Protein AF-A0A6B2FY46-F1 (afdb_monomer_lite)

InterPro domains:
  IPR006876 LMBR1-like membrane protein [PF04791] (37-231)
  IPR051584 GPCR-associated LMBR1 domain-containing protein [PTHR21355] (36-231)

Structure (mmCIF, N/CA/C/O backbone):
data_AF-A0A6B2FY46-F1
#
_entry.id   AF-A0A6B2FY46-F1
#
loop_
_atom_site.group_PDB
_atom_site.id
_atom_site.type_symbol
_atom_site.label_atom_id
_atom_site.label_alt_id
_atom_site.label_comp_id
_atom_site.label_asym_id
_atom_site.label_entity_id
_atom_site.label_seq_id
_atom_site.pdbx_PDB_ins_code
_atom_site.Cartn_x
_atom_site.Cartn_y
_atom_site.Cartn_z
_atom_site.occupancy
_atom_site.B_iso_or_equiv
_atom_site.auth_seq_id
_atom_site.auth_comp_id
_atom_site.auth_asym_id
_atom_site.auth_atom_id
_atom_site.pdbx_PDB_model_num
ATOM 1 N N . MET A 1 1 ? 7.750 32.870 -31.058 1.00 32.84 1 MET A N 1
ATOM 2 C CA . MET A 1 1 ? 6.883 32.932 -29.871 1.00 32.84 1 MET A CA 1
ATOM 3 C C . MET A 1 1 ? 6.342 31.531 -29.627 1.00 32.84 1 MET A C 1
ATOM 5 O O . MET A 1 1 ? 5.479 31.118 -30.381 1.00 32.84 1 MET A O 1
ATOM 9 N N . ASP A 1 2 ? 6.815 30.668 -28.739 1.00 30.41 2 ASP A N 1
ATOM 10 C CA . ASP A 1 2 ? 7.978 30.602 -27.856 1.00 30.41 2 ASP A CA 1
ATOM 11 C C . ASP A 1 2 ? 8.229 29.098 -27.656 1.00 30.41 2 ASP A C 1
ATOM 13 O O . ASP A 1 2 ? 7.394 28.410 -27.075 1.00 30.41 2 ASP A O 1
ATOM 17 N N . ASN A 1 3 ? 9.343 28.566 -28.168 1.00 29.22 3 ASN A N 1
ATOM 18 C CA . ASN A 1 3 ? 9.776 27.210 -27.829 1.00 29.22 3 ASN A CA 1
ATOM 19 C C . ASN A 1 3 ? 10.543 27.304 -26.513 1.00 29.22 3 ASN A C 1
ATOM 21 O O . ASN A 1 3 ? 11.725 27.647 -26.492 1.00 29.22 3 ASN A O 1
ATOM 25 N N . GLN A 1 4 ? 9.842 27.068 -25.405 1.00 33.91 4 GLN A N 1
ATOM 26 C CA . GLN A 1 4 ? 10.466 27.016 -24.094 1.00 33.91 4 GLN A CA 1
ATOM 27 C C . GLN A 1 4 ? 11.415 25.818 -24.002 1.00 33.91 4 GLN A C 1
ATOM 29 O O . GLN A 1 4 ? 11.030 24.660 -24.144 1.00 33.91 4 GLN A O 1
ATOM 34 N N . ASN A 1 5 ? 12.674 26.160 -23.748 1.00 33.53 5 ASN A N 1
ATOM 35 C CA . ASN A 1 5 ? 13.765 25.285 -23.363 1.00 33.53 5 ASN A CA 1
ATOM 36 C C . ASN A 1 5 ? 13.371 24.404 -22.170 1.00 33.53 5 ASN A C 1
ATOM 38 O O . ASN A 1 5 ? 13.321 24.879 -21.036 1.00 33.53 5 ASN A O 1
ATOM 42 N N . PHE A 1 6 ? 13.166 23.110 -22.408 1.00 32.81 6 PHE A N 1
ATOM 43 C CA . PHE A 1 6 ? 13.125 22.116 -21.342 1.00 32.81 6 PHE A CA 1
ATOM 44 C C . PHE A 1 6 ? 14.553 21.611 -21.104 1.00 32.81 6 PHE A C 1
ATOM 46 O O . PHE A 1 6 ? 15.020 20.672 -21.742 1.00 32.81 6 PHE A O 1
ATOM 53 N N . GLN A 1 7 ? 15.283 22.307 -20.233 1.00 33.75 7 GLN A N 1
ATOM 54 C CA . GLN A 1 7 ? 16.583 21.866 -19.727 1.00 33.75 7 GLN A CA 1
ATOM 55 C C . GLN A 1 7 ? 16.346 20.819 -18.626 1.00 33.75 7 GLN A C 1
ATOM 57 O O . GLN A 1 7 ? 15.743 21.165 -17.606 1.00 33.75 7 GLN A O 1
ATOM 62 N N . PRO A 1 8 ? 16.791 19.556 -18.763 1.00 35.34 8 PRO A N 1
ATOM 63 C CA . PRO A 1 8 ? 16.783 18.635 -17.638 1.00 35.34 8 PRO A CA 1
ATOM 64 C C . PRO A 1 8 ? 17.884 19.033 -16.645 1.00 35.34 8 PRO A C 1
ATOM 66 O O . PRO A 1 8 ? 19.080 18.866 -16.882 1.00 35.34 8 PRO A O 1
ATOM 69 N N . ILE A 1 9 ? 17.440 19.571 -15.512 1.00 40.34 9 ILE A N 1
ATOM 70 C CA . ILE A 1 9 ? 18.229 19.936 -14.333 1.00 40.34 9 ILE A CA 1
ATOM 71 C C . ILE A 1 9 ? 18.721 18.652 -13.650 1.00 40.34 9 ILE A C 1
ATOM 73 O O . ILE A 1 9 ? 18.174 18.293 -12.626 1.00 40.34 9 ILE A O 1
ATOM 77 N N . TYR A 1 10 ? 19.710 17.946 -14.208 1.00 40.56 10 TYR A N 1
ATOM 78 C CA . TYR A 1 10 ? 20.527 16.939 -13.497 1.00 40.56 10 TYR A CA 1
ATOM 79 C C . TYR A 1 10 ? 21.890 16.763 -14.193 1.00 40.56 10 TYR A C 1
ATOM 81 O O . TYR A 1 10 ? 22.292 15.667 -14.573 1.00 40.56 10 TYR A O 1
ATOM 89 N N . THR A 1 11 ? 22.635 17.854 -14.378 1.00 40.72 11 THR A N 1
ATOM 90 C CA . THR A 1 11 ? 24.042 17.811 -14.813 1.00 40.72 11 THR A CA 1
ATOM 91 C C . THR A 1 11 ? 24.976 17.677 -13.610 1.00 40.72 11 THR A C 1
ATOM 93 O O . THR A 1 11 ? 25.840 18.517 -13.375 1.00 40.72 11 THR A O 1
ATOM 96 N N . THR A 1 12 ? 24.817 16.615 -12.828 1.00 43.50 12 THR A N 1
ATOM 97 C CA . THR A 1 12 ? 25.851 16.151 -11.896 1.00 43.50 12 THR A CA 1
ATOM 98 C C . THR A 1 12 ? 26.287 14.754 -12.325 1.00 43.50 12 THR A C 1
ATOM 100 O O . THR A 1 12 ? 25.815 13.734 -11.845 1.00 43.50 12 THR A O 1
ATOM 103 N N . SER A 1 13 ? 27.212 14.772 -13.291 1.00 50.28 13 SER A N 1
ATOM 104 C CA . SER A 1 13 ? 28.159 13.716 -13.664 1.00 50.28 13 SER A CA 1
ATOM 105 C C . SER A 1 13 ? 27.583 12.358 -14.103 1.00 50.28 13 SER A C 1
ATOM 107 O O . SER A 1 13 ? 27.752 11.328 -13.459 1.00 50.28 13 SER A O 1
ATOM 109 N N . LEU A 1 14 ? 27.043 12.329 -15.324 1.00 50.31 14 LEU A N 1
ATOM 110 C CA . LEU A 1 14 ? 26.863 11.110 -16.132 1.00 50.31 14 LEU A CA 1
ATOM 111 C C . LEU A 1 14 ? 28.209 10.383 -16.371 1.00 50.31 14 LEU A C 1
ATOM 113 O O . LEU A 1 14 ? 28.261 9.159 -16.475 1.00 50.31 14 LEU A O 1
ATOM 117 N N . LYS A 1 15 ? 29.316 11.141 -16.351 1.00 44.44 15 LYS A N 1
ATOM 118 C CA . LYS A 1 15 ? 30.695 10.662 -16.516 1.00 44.44 15 LYS A CA 1
ATOM 119 C C . LYS A 1 15 ? 31.116 9.659 -15.433 1.00 44.44 15 LYS A C 1
ATOM 121 O O . LYS A 1 15 ? 31.734 8.655 -15.766 1.00 44.44 15 LYS A O 1
ATOM 126 N N . SER A 1 16 ? 30.737 9.878 -14.171 1.00 47.78 16 SER A N 1
ATOM 127 C CA . SER A 1 16 ? 31.071 8.956 -13.070 1.00 47.78 16 SER A CA 1
ATOM 128 C C . SER A 1 16 ? 30.290 7.644 -13.147 1.00 47.78 16 SER A C 1
ATOM 130 O O . SER A 1 16 ? 30.851 6.587 -12.895 1.00 47.78 16 SER A O 1
ATOM 132 N N . TYR A 1 17 ? 29.027 7.687 -13.583 1.00 50.06 17 TYR A N 1
ATOM 133 C CA . TYR A 1 17 ? 28.214 6.476 -13.738 1.00 50.06 17 TYR A CA 1
ATOM 134 C C . TYR A 1 17 ? 28.703 5.595 -14.899 1.00 50.06 17 TYR A C 1
ATOM 136 O O . TYR A 1 17 ? 28.741 4.371 -14.797 1.00 50.06 17 TYR A O 1
ATOM 144 N N . PHE A 1 18 ? 29.129 6.222 -15.999 1.00 53.19 18 PHE A N 1
ATOM 145 C CA . PHE A 1 18 ? 29.677 5.520 -17.162 1.00 53.19 18 PHE A CA 1
ATOM 146 C C . PHE A 1 18 ? 31.047 4.881 -16.874 1.00 53.19 18 PHE A C 1
ATOM 148 O O . PHE A 1 18 ? 31.341 3.791 -17.366 1.00 53.19 18 PHE A O 1
ATOM 155 N N . GLN A 1 19 ? 31.866 5.546 -16.052 1.00 49.09 19 GLN A N 1
ATOM 156 C CA . GLN A 1 19 ? 33.196 5.084 -15.655 1.00 49.09 19 GLN A CA 1
ATOM 157 C C . GLN A 1 19 ? 33.130 3.866 -14.717 1.00 49.09 19 GLN A C 1
ATOM 159 O O . GLN A 1 19 ? 33.904 2.925 -14.894 1.00 49.09 19 GLN A O 1
ATOM 164 N N . ASP A 1 20 ? 32.159 3.840 -13.800 1.00 50.78 20 ASP A N 1
ATOM 165 C CA . ASP A 1 20 ? 31.922 2.698 -12.907 1.00 50.78 20 ASP A CA 1
ATOM 166 C C . ASP A 1 20 ? 31.312 1.489 -13.637 1.00 50.78 20 ASP A C 1
ATOM 168 O O . ASP A 1 20 ? 31.615 0.346 -13.299 1.00 50.78 20 ASP A O 1
ATOM 172 N N . PHE A 1 21 ? 30.476 1.714 -14.658 1.00 49.53 21 PHE A N 1
ATOM 173 C CA . PHE A 1 21 ? 29.781 0.630 -15.361 1.00 49.53 21 PHE A CA 1
ATOM 174 C C . PHE A 1 21 ? 30.654 -0.094 -16.400 1.00 49.53 21 PHE A C 1
ATOM 176 O O . PHE A 1 21 ? 30.544 -1.310 -16.548 1.00 49.53 21 PHE A O 1
ATOM 183 N N . PHE A 1 22 ? 31.531 0.624 -17.112 1.00 55.53 22 PHE A N 1
ATOM 184 C CA . PHE A 1 22 ? 32.406 0.020 -18.130 1.00 55.53 22 PHE A CA 1
ATOM 185 C C . PHE A 1 22 ? 33.843 -0.236 -17.658 1.00 55.53 22 PHE A C 1
ATOM 187 O O . PHE A 1 22 ? 34.598 -0.889 -18.375 1.00 55.53 22 PHE A O 1
ATOM 194 N N . GLY A 1 23 ? 34.249 0.253 -16.479 1.00 40.81 23 GLY A N 1
ATOM 195 C CA . GLY A 1 23 ? 35.579 -0.005 -15.906 1.00 40.81 23 GLY A CA 1
ATOM 196 C C . GLY A 1 23 ? 36.759 0.521 -16.738 1.00 40.81 23 GLY A C 1
ATOM 197 O O . GLY A 1 23 ? 37.913 0.201 -16.454 1.00 40.81 23 GLY A O 1
ATOM 198 N N . LEU A 1 24 ? 36.497 1.326 -17.769 1.00 41.69 24 LEU A N 1
ATOM 199 C CA . LEU A 1 24 ? 37.519 1.865 -18.656 1.00 41.69 24 LEU A CA 1
ATOM 200 C C . LEU A 1 24 ? 38.064 3.171 -18.072 1.00 41.69 24 LEU A C 1
ATOM 202 O O . LEU A 1 24 ? 37.373 4.190 -18.016 1.00 41.69 24 LEU A O 1
ATOM 206 N N . LYS A 1 25 ? 39.336 3.154 -17.654 1.00 44.28 25 LYS A N 1
ATOM 207 C CA . LYS A 1 25 ? 40.098 4.378 -17.377 1.00 44.28 25 LYS A CA 1
ATOM 208 C C . LYS A 1 25 ? 40.295 5.131 -18.693 1.00 44.28 25 LYS A C 1
ATOM 210 O O . LYS A 1 25 ? 41.192 4.824 -19.471 1.00 44.28 25 LYS A O 1
ATOM 215 N N . VAL A 1 26 ? 39.451 6.131 -18.934 1.00 48.41 26 VAL A N 1
ATOM 216 C CA . VAL A 1 26 ? 39.609 7.108 -20.021 1.00 48.41 26 VAL A CA 1
ATOM 217 C C . VAL A 1 26 ? 40.751 8.064 -19.655 1.00 48.41 26 VAL A C 1
ATOM 219 O O . VAL A 1 26 ? 40.525 9.215 -19.293 1.00 48.41 26 VAL A O 1
ATOM 222 N N . SER A 1 27 ? 41.985 7.562 -19.654 1.00 44.25 27 SER A N 1
ATOM 223 C CA . SER A 1 27 ? 43.189 8.383 -19.473 1.00 44.25 27 SER A CA 1
ATOM 224 C C . SER A 1 27 ? 44.288 8.109 -20.501 1.00 44.25 27 SER A C 1
ATOM 226 O O . SER A 1 27 ? 45.339 8.719 -20.391 1.00 44.25 27 SER A O 1
ATOM 228 N N . GLU A 1 28 ? 44.072 7.243 -21.499 1.00 45.34 28 GLU A N 1
ATOM 229 C CA . GLU A 1 28 ? 45.159 6.819 -22.405 1.00 45.34 28 GLU A CA 1
ATOM 230 C C . GLU A 1 28 ? 44.775 6.648 -23.886 1.00 45.34 28 GLU A C 1
ATOM 232 O O . GLU A 1 28 ? 45.503 6.016 -24.643 1.00 45.34 28 GLU A O 1
ATOM 237 N N . ILE A 1 29 ? 43.667 7.235 -24.352 1.00 43.72 29 ILE A N 1
ATOM 238 C CA . ILE A 1 29 ? 43.334 7.221 -25.790 1.00 43.72 29 ILE A CA 1
ATOM 239 C C . ILE A 1 29 ? 43.414 8.645 -26.345 1.00 43.72 29 ILE A C 1
ATOM 241 O O . ILE A 1 29 ? 42.414 9.269 -26.687 1.00 43.72 29 ILE A O 1
ATOM 245 N N . GLU A 1 30 ? 44.645 9.156 -26.430 1.00 45.69 30 GLU A N 1
ATOM 246 C CA . GLU A 1 30 ? 45.022 10.205 -27.383 1.00 45.69 30 GLU A CA 1
ATOM 247 C C . GLU A 1 30 ? 45.084 9.583 -28.785 1.00 45.69 30 GLU A C 1
ATOM 249 O O . GLU A 1 30 ? 46.141 9.270 -29.322 1.00 45.69 30 GLU A O 1
ATOM 254 N N . THR A 1 31 ? 43.924 9.384 -29.402 1.00 43.75 31 THR A N 1
ATOM 255 C CA . THR A 1 31 ? 43.839 9.410 -30.864 1.00 43.75 31 THR A CA 1
ATOM 256 C C . THR A 1 31 ? 42.669 10.297 -31.239 1.00 43.75 31 THR A C 1
ATOM 258 O O . THR A 1 31 ? 41.675 10.357 -30.524 1.00 43.75 31 THR A O 1
ATOM 261 N N . ASN A 1 32 ? 42.861 11.044 -32.321 1.00 45.19 32 ASN A N 1
ATOM 262 C CA . ASN A 1 32 ? 42.034 12.119 -32.862 1.00 45.19 32 ASN A CA 1
ATOM 263 C C . ASN A 1 32 ? 40.657 11.599 -33.330 1.00 45.19 32 ASN A C 1
ATOM 265 O O . ASN A 1 32 ? 40.332 11.601 -34.514 1.00 45.19 32 ASN A O 1
ATOM 269 N N . ILE A 1 33 ? 39.886 11.050 -32.397 1.00 55.31 33 ILE A N 1
ATOM 270 C CA . ILE A 1 33 ? 38.501 10.641 -32.557 1.00 55.31 33 ILE A CA 1
ATOM 271 C C . ILE A 1 33 ? 37.702 11.792 -31.969 1.00 55.31 33 ILE A C 1
ATOM 273 O O . ILE A 1 33 ? 37.837 12.107 -30.789 1.00 55.31 33 ILE A O 1
ATOM 277 N N . ASP A 1 34 ? 36.917 12.454 -32.810 1.00 55.72 34 ASP A N 1
ATOM 278 C CA . ASP A 1 34 ? 36.025 13.527 -32.400 1.00 55.72 34 ASP A CA 1
ATOM 279 C C . ASP A 1 34 ? 35.065 12.987 -31.324 1.00 55.72 34 ASP A C 1
ATOM 281 O O . ASP A 1 34 ? 34.116 12.250 -31.608 1.00 55.72 34 ASP A O 1
ATOM 285 N N . PHE A 1 35 ? 35.377 13.286 -30.058 1.00 63.53 35 PHE A N 1
ATOM 286 C CA . PHE A 1 35 ? 34.662 12.793 -28.879 1.00 63.53 35 PHE A CA 1
ATOM 287 C C . PHE A 1 35 ? 33.165 13.138 -28.938 1.00 63.53 35 PHE A C 1
ATOM 289 O O . PHE A 1 35 ? 32.344 12.409 -28.382 1.00 63.53 35 PHE A O 1
ATOM 296 N N . THR A 1 36 ? 32.791 14.171 -29.703 1.00 68.88 36 THR A N 1
ATOM 297 C CA . THR A 1 36 ? 31.391 14.542 -29.941 1.00 68.88 36 THR A CA 1
ATOM 298 C C . THR A 1 36 ? 30.599 13.431 -30.638 1.00 68.88 36 THR A C 1
ATOM 300 O O . THR A 1 36 ? 29.445 13.184 -30.284 1.00 68.88 36 THR A O 1
ATOM 303 N N . HIS A 1 37 ? 31.206 12.691 -31.572 1.00 72.19 37 HIS A N 1
ATOM 304 C CA . HIS A 1 37 ? 30.542 11.586 -32.265 1.00 72.19 37 HIS A CA 1
ATOM 305 C C . HIS A 1 37 ? 30.326 10.370 -31.354 1.00 72.19 37 HIS A C 1
ATOM 307 O O . HIS A 1 37 ? 29.299 9.695 -31.466 1.00 72.19 37 HIS A O 1
ATOM 313 N N . VAL A 1 38 ? 31.254 10.113 -30.427 1.00 79.81 38 VAL A N 1
ATOM 314 C CA . VAL A 1 38 ? 31.143 9.019 -29.447 1.00 79.81 38 VAL A CA 1
ATOM 315 C C . VAL A 1 38 ? 30.048 9.323 -28.423 1.00 79.81 38 VAL A C 1
ATOM 317 O O . VAL A 1 38 ? 29.215 8.458 -28.143 1.00 79.81 38 VAL A O 1
ATOM 320 N N . ASP A 1 39 ? 29.979 10.564 -27.939 1.00 79.75 39 ASP A N 1
ATOM 321 C CA . ASP A 1 39 ? 28.951 11.005 -26.992 1.00 79.75 39 ASP A CA 1
ATOM 322 C C . ASP A 1 39 ? 27.546 10.970 -27.615 1.00 79.75 39 ASP A C 1
ATOM 324 O O . ASP A 1 39 ? 26.588 10.505 -26.990 1.00 79.75 39 ASP A O 1
ATOM 328 N N . VAL A 1 40 ? 27.404 11.404 -28.874 1.00 83.44 40 VAL A N 1
ATOM 329 C CA . VAL A 1 40 ? 26.127 11.327 -29.607 1.00 83.44 40 VAL A CA 1
ATOM 330 C C . VAL A 1 40 ? 25.680 9.876 -29.784 1.00 83.44 40 VAL A C 1
ATOM 332 O O . VAL A 1 40 ? 24.503 9.574 -29.571 1.00 83.44 40 VAL A O 1
ATOM 335 N N . LEU A 1 41 ? 26.597 8.963 -30.116 1.00 85.62 41 LEU A N 1
ATOM 336 C CA . LEU A 1 41 ? 26.274 7.543 -30.259 1.00 85.62 41 LEU A CA 1
ATOM 337 C C . LEU A 1 41 ? 25.872 6.910 -28.919 1.00 85.62 41 LEU A C 1
ATOM 339 O O . LEU A 1 41 ? 24.891 6.164 -28.868 1.00 85.62 41 LEU A O 1
ATOM 343 N N . ALA A 1 42 ? 26.571 7.240 -27.829 1.00 85.69 42 ALA A N 1
ATOM 344 C CA . ALA A 1 42 ? 26.233 6.775 -26.484 1.00 85.69 42 ALA A CA 1
ATOM 345 C C . ALA A 1 42 ? 24.851 7.283 -26.030 1.00 85.69 42 ALA A C 1
ATOM 347 O O . ALA A 1 42 ? 24.043 6.512 -25.495 1.00 85.69 42 ALA A O 1
ATOM 348 N N . ASN A 1 43 ? 24.537 8.551 -26.306 1.00 81.06 43 ASN A N 1
ATOM 349 C CA . ASN A 1 43 ? 23.229 9.142 -26.019 1.00 81.06 43 ASN A CA 1
ATOM 350 C C . ASN A 1 43 ? 22.116 8.512 -26.862 1.00 81.06 43 ASN A C 1
ATOM 352 O O . ASN A 1 43 ? 21.037 8.217 -26.337 1.00 81.06 43 ASN A O 1
ATOM 356 N N . LEU A 1 44 ? 22.373 8.253 -28.148 1.00 87.56 44 LEU A N 1
ATOM 357 C CA . LEU A 1 44 ? 21.418 7.585 -29.029 1.00 87.56 44 LEU A CA 1
ATOM 358 C C . LEU A 1 44 ? 21.144 6.157 -28.552 1.00 87.56 44 LEU A C 1
ATOM 360 O O . LEU A 1 44 ? 19.986 5.777 -28.410 1.00 87.56 44 LEU A O 1
ATOM 364 N N . HIS A 1 45 ? 22.189 5.389 -28.242 1.00 83.06 45 HIS A N 1
ATOM 365 C CA . HIS A 1 45 ? 22.060 4.025 -27.732 1.00 83.06 45 HIS A CA 1
ATOM 366 C C . HIS A 1 45 ? 21.258 3.980 -26.423 1.00 83.06 45 HIS A C 1
ATOM 368 O O . HIS A 1 45 ? 20.321 3.191 -26.292 1.00 83.06 45 HIS A O 1
ATOM 374 N N . THR A 1 46 ? 21.554 4.886 -25.487 1.00 79.44 46 THR A N 1
ATOM 375 C CA . THR A 1 46 ? 20.812 5.011 -24.221 1.00 79.44 46 THR A CA 1
ATOM 376 C C . THR A 1 46 ? 19.345 5.372 -24.464 1.00 79.44 46 THR A C 1
ATOM 378 O O . THR A 1 46 ? 18.450 4.776 -23.865 1.00 79.44 46 THR A O 1
ATOM 381 N N . SER A 1 47 ? 19.083 6.292 -25.395 1.00 79.69 47 SER A N 1
ATOM 382 C CA . SER A 1 47 ? 17.722 6.691 -25.776 1.00 79.69 47 SER A CA 1
ATOM 383 C C . SER A 1 47 ? 16.951 5.540 -26.423 1.00 79.69 47 SER A C 1
ATOM 385 O O . SER A 1 47 ? 15.781 5.331 -26.112 1.00 79.69 47 SER A O 1
ATOM 387 N N . VAL A 1 48 ? 17.595 4.755 -27.291 1.00 86.88 48 VAL A N 1
ATOM 388 C CA . VAL A 1 48 ? 16.990 3.570 -27.916 1.00 86.88 48 VAL A CA 1
ATOM 389 C C . VAL A 1 48 ? 16.648 2.520 -26.860 1.00 86.88 48 VAL A C 1
ATOM 391 O O . VAL A 1 48 ? 15.517 2.037 -26.852 1.00 86.88 48 VAL A O 1
ATOM 394 N N . ILE A 1 49 ? 17.564 2.215 -25.934 1.00 79.62 49 ILE A N 1
ATOM 395 C CA . ILE A 1 49 ? 17.297 1.288 -24.821 1.00 79.62 49 ILE A CA 1
ATOM 396 C C . ILE A 1 49 ? 16.099 1.769 -24.000 1.00 79.62 49 ILE A C 1
ATOM 398 O O . ILE A 1 49 ? 15.165 1.002 -23.757 1.00 79.62 49 ILE A O 1
ATOM 402 N N . TYR A 1 50 ? 16.095 3.043 -23.607 1.00 76.00 50 TYR A N 1
ATOM 403 C CA . TYR A 1 50 ? 15.008 3.630 -22.830 1.00 76.00 50 TYR A CA 1
ATOM 404 C C . TYR A 1 50 ? 13.659 3.543 -23.562 1.00 76.00 50 TYR A C 1
ATOM 406 O O . TYR A 1 50 ? 12.649 3.138 -22.977 1.00 76.00 50 TYR A O 1
ATOM 414 N N . ASN A 1 51 ? 13.643 3.855 -24.859 1.00 73.69 51 ASN A N 1
ATOM 415 C CA . ASN A 1 51 ? 12.439 3.789 -25.683 1.00 73.69 51 ASN A CA 1
ATOM 416 C C . ASN A 1 51 ? 11.918 2.353 -25.816 1.00 73.69 51 ASN A C 1
ATOM 418 O O . ASN A 1 51 ? 10.720 2.123 -25.649 1.00 73.69 51 ASN A O 1
ATOM 422 N N . VAL A 1 52 ? 12.798 1.375 -26.046 1.00 80.69 52 VAL A N 1
ATOM 423 C CA . VAL A 1 52 ? 12.420 -0.046 -26.132 1.00 80.69 52 VAL A CA 1
ATOM 424 C C . VAL A 1 52 ? 11.820 -0.540 -24.811 1.00 80.69 52 VAL A C 1
ATOM 426 O O . VAL A 1 52 ? 10.766 -1.182 -24.814 1.00 80.69 52 VAL A O 1
ATOM 429 N N . LEU A 1 53 ? 12.434 -0.198 -23.673 1.00 73.25 53 LEU A N 1
ATOM 430 C CA . LEU A 1 53 ? 11.920 -0.556 -22.345 1.00 73.25 53 LEU A CA 1
ATOM 431 C C . LEU A 1 53 ? 10.544 0.066 -22.073 1.00 73.25 53 LEU A C 1
ATOM 433 O O . LEU A 1 53 ? 9.646 -0.603 -21.548 1.00 73.25 53 LEU A O 1
ATOM 437 N N . THR A 1 54 ? 10.363 1.328 -22.462 1.00 73.25 54 THR A N 1
ATOM 438 C CA . THR A 1 54 ? 9.100 2.062 -22.301 1.00 73.25 54 THR A CA 1
ATOM 439 C C . THR A 1 54 ? 7.990 1.462 -23.165 1.00 73.25 54 THR A C 1
ATOM 441 O O . THR A 1 54 ? 6.864 1.279 -22.691 1.00 73.25 54 THR A O 1
ATOM 444 N N . LEU A 1 55 ? 8.304 1.088 -24.409 1.00 81.62 55 LEU A N 1
ATOM 445 C CA . LEU A 1 55 ? 7.360 0.434 -25.316 1.00 81.62 55 LEU A CA 1
ATOM 446 C C . LEU A 1 55 ? 6.906 -0.923 -24.776 1.00 81.62 55 LEU A C 1
ATOM 448 O O . LEU A 1 55 ? 5.703 -1.164 -24.678 1.00 81.62 55 LEU A O 1
ATOM 452 N N . ASN A 1 56 ? 7.845 -1.777 -24.362 1.00 78.00 56 ASN A N 1
ATOM 453 C CA . ASN A 1 56 ? 7.512 -3.089 -23.807 1.00 78.00 56 ASN A CA 1
ATOM 454 C C . ASN A 1 56 ? 6.651 -2.961 -22.535 1.00 78.00 56 ASN A C 1
ATOM 456 O O . ASN A 1 56 ? 5.623 -3.623 -22.390 1.00 78.00 56 ASN A O 1
ATOM 460 N N . SER A 1 57 ? 7.006 -2.029 -21.646 1.00 75.50 57 SER A N 1
ATOM 461 C CA . SER A 1 57 ? 6.238 -1.764 -20.421 1.00 75.50 57 SER A CA 1
ATOM 462 C C . SER A 1 57 ? 4.813 -1.287 -20.721 1.00 75.50 57 SER A C 1
ATOM 464 O O . SER A 1 57 ? 3.862 -1.705 -20.054 1.00 75.50 57 SER A O 1
ATOM 466 N N . SER A 1 58 ? 4.650 -0.448 -21.747 1.00 80.25 58 SER A N 1
ATOM 467 C CA . SER A 1 58 ? 3.345 0.050 -22.193 1.00 80.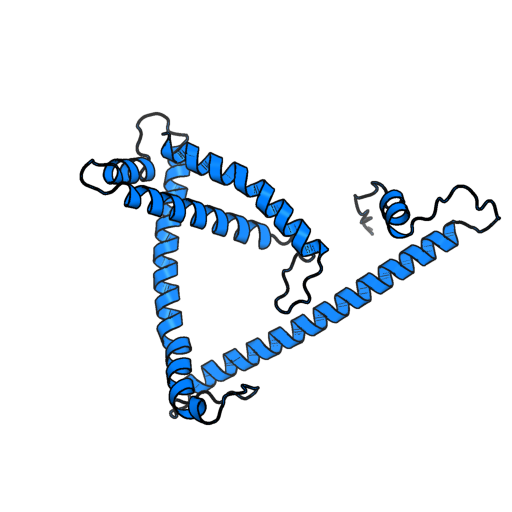25 58 SER A CA 1
ATOM 468 C C . SER A 1 58 ? 2.483 -1.063 -22.790 1.00 80.25 58 SER A C 1
ATOM 470 O O . SER A 1 58 ? 1.292 -1.138 -22.490 1.00 80.25 58 SER A O 1
ATOM 472 N N . GLN A 1 59 ? 3.080 -1.969 -23.570 1.00 85.19 59 GLN A N 1
ATOM 473 C CA . GLN A 1 59 ? 2.386 -3.142 -24.109 1.00 85.19 59 GLN A CA 1
ATOM 474 C C . GLN A 1 59 ? 1.893 -4.066 -22.991 1.00 85.19 59 GLN A C 1
ATOM 476 O O . GLN A 1 59 ? 0.717 -4.421 -22.958 1.00 85.19 59 GLN A O 1
ATOM 481 N N . VAL A 1 60 ? 2.751 -4.404 -22.025 1.00 80.81 60 VAL A N 1
ATOM 482 C CA . VAL A 1 60 ? 2.362 -5.232 -20.869 1.00 80.81 60 VAL A CA 1
ATOM 483 C C . VAL A 1 60 ? 1.255 -4.562 -20.050 1.00 80.81 60 VAL A C 1
ATOM 485 O O . VAL A 1 60 ? 0.328 -5.231 -19.587 1.00 80.81 60 VAL A O 1
ATOM 488 N N . PHE A 1 61 ? 1.329 -3.242 -19.867 1.00 81.44 61 PHE A N 1
ATOM 489 C CA . PHE A 1 61 ? 0.287 -2.493 -19.171 1.00 81.44 61 PHE A CA 1
ATOM 490 C C . PHE A 1 61 ? -1.054 -2.554 -19.914 1.00 81.44 61 PHE A C 1
ATOM 492 O O . PHE A 1 61 ? -2.084 -2.787 -19.284 1.00 81.44 61 PHE A O 1
ATOM 499 N N . PHE A 1 62 ? -1.034 -2.410 -21.239 1.00 88.06 62 PHE A N 1
ATOM 500 C CA . PHE A 1 62 ? -2.220 -2.515 -22.082 1.00 88.06 62 PHE A CA 1
ATOM 501 C C . PHE A 1 62 ? -2.887 -3.892 -21.976 1.00 88.06 62 PHE A C 1
ATOM 503 O O . PHE A 1 62 ? -4.083 -3.961 -21.697 1.00 88.06 62 PHE A O 1
ATOM 510 N N . TYR A 1 63 ? -2.120 -4.981 -22.095 1.00 86.19 63 TYR A N 1
ATOM 511 C CA . TYR A 1 63 ? -2.669 -6.335 -21.949 1.00 86.19 63 TYR A CA 1
ATOM 512 C C . TYR A 1 63 ? -3.288 -6.563 -20.569 1.00 86.19 63 TYR A C 1
ATOM 514 O O . TYR A 1 63 ? -4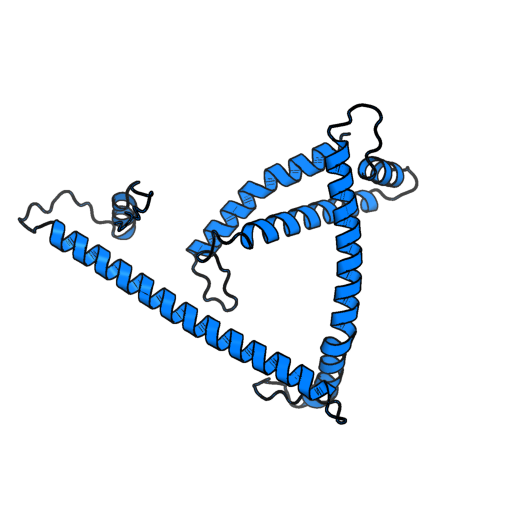.391 -7.090 -20.472 1.00 86.19 63 TYR A O 1
ATOM 522 N N . ARG A 1 64 ? -2.652 -6.071 -19.498 1.00 83.19 64 ARG A N 1
ATOM 523 C CA . ARG A 1 64 ? -3.232 -6.169 -18.151 1.00 83.19 64 ARG A CA 1
ATOM 524 C C . ARG A 1 64 ? -4.551 -5.411 -18.023 1.00 83.19 64 ARG A C 1
ATOM 526 O O . ARG A 1 64 ? -5.451 -5.882 -17.335 1.00 83.19 64 ARG A O 1
ATOM 533 N N . LEU A 1 65 ? -4.655 -4.225 -18.624 1.00 87.81 65 LEU A N 1
ATOM 534 C CA . LEU A 1 65 ? -5.903 -3.463 -18.609 1.00 87.81 65 LEU A CA 1
ATOM 535 C C . LEU A 1 65 ? -7.016 -4.204 -19.352 1.00 87.81 65 LEU A C 1
ATOM 537 O O . LEU A 1 65 ? -8.147 -4.211 -18.871 1.00 87.81 65 LEU A O 1
ATOM 541 N N . ILE A 1 66 ? -6.691 -4.850 -20.474 1.00 91.44 66 ILE A N 1
ATOM 542 C CA . ILE A 1 66 ? -7.633 -5.704 -21.205 1.00 91.44 66 ILE A CA 1
ATOM 543 C C . ILE A 1 66 ? -8.085 -6.874 -20.330 1.00 91.44 66 ILE A C 1
ATOM 545 O O . ILE A 1 66 ? -9.287 -7.062 -20.165 1.00 91.44 66 ILE A O 1
ATOM 549 N N . ASP A 1 67 ? -7.156 -7.605 -19.710 1.00 87.69 67 ASP A N 1
ATOM 550 C CA . ASP A 1 67 ? -7.494 -8.738 -18.838 1.00 87.69 67 ASP A CA 1
ATOM 551 C C . ASP A 1 67 ? -8.396 -8.308 -17.675 1.00 87.69 67 ASP A C 1
ATOM 553 O O . ASP A 1 67 ? -9.366 -8.985 -17.334 1.00 87.69 67 ASP A O 1
ATOM 557 N N . GLN A 1 68 ? -8.112 -7.148 -17.076 1.00 88.69 68 GLN A N 1
ATOM 558 C CA . GLN A 1 68 ? -8.950 -6.578 -16.023 1.00 88.69 68 GLN A CA 1
ATOM 559 C C . GLN A 1 68 ? -10.340 -6.194 -16.535 1.00 88.69 68 GLN A C 1
ATOM 561 O O . GLN A 1 68 ? -11.323 -6.435 -15.836 1.00 88.69 68 GLN A O 1
ATOM 566 N N . ALA A 1 69 ? -10.434 -5.603 -17.727 1.00 91.56 69 ALA A N 1
ATOM 567 C CA . ALA A 1 69 ? -11.710 -5.237 -18.331 1.00 91.56 69 ALA A CA 1
ATOM 568 C C . ALA A 1 69 ? -12.574 -6.478 -18.596 1.00 91.56 69 ALA A C 1
ATOM 570 O O . ALA A 1 69 ? -13.724 -6.505 -18.161 1.00 91.56 69 ALA A O 1
ATOM 571 N N . ILE A 1 70 ? -11.993 -7.520 -19.200 1.00 88.38 70 ILE A N 1
ATOM 572 C CA . ILE A 1 70 ? -12.662 -8.807 -19.447 1.00 88.38 70 ILE A CA 1
ATOM 573 C C . ILE A 1 70 ? -13.111 -9.434 -18.122 1.00 88.38 70 ILE A C 1
ATOM 575 O O . ILE A 1 70 ? -14.257 -9.848 -17.983 1.00 88.38 70 ILE A O 1
ATOM 579 N N . PHE A 1 71 ? -12.248 -9.437 -17.102 1.00 85.56 71 PHE A N 1
ATOM 580 C CA . PHE A 1 71 ? -12.593 -9.969 -15.784 1.00 85.56 71 PHE A CA 1
ATOM 581 C C . PHE A 1 71 ? -13.782 -9.239 -15.136 1.00 85.56 71 PHE A C 1
ATOM 583 O O . PHE A 1 71 ? -14.672 -9.867 -14.558 1.00 85.56 71 PHE A O 1
ATOM 590 N N . TYR A 1 72 ? -13.823 -7.906 -15.216 1.00 86.31 72 TYR A N 1
ATOM 591 C CA . TYR A 1 72 ? -14.963 -7.145 -14.702 1.00 86.31 72 TYR A CA 1
ATOM 592 C C . TYR A 1 72 ? -16.233 -7.373 -15.528 1.00 86.31 72 TYR A C 1
ATOM 594 O O . TYR A 1 72 ? -17.318 -7.445 -14.945 1.00 86.31 72 TYR A O 1
ATOM 602 N N . GLU A 1 73 ? -16.113 -7.525 -16.847 1.00 87.62 73 GLU A N 1
ATOM 603 C CA . GLU A 1 73 ? -17.225 -7.882 -17.730 1.00 87.62 73 GLU A CA 1
ATOM 604 C C . GLU A 1 73 ? -17.814 -9.252 -17.366 1.00 87.62 73 GLU A C 1
ATOM 606 O O . GLU A 1 73 ? -19.032 -9.370 -17.211 1.00 87.62 73 GLU A O 1
ATOM 611 N N . ASP A 1 74 ? -16.967 -10.250 -17.105 1.00 83.06 74 ASP A N 1
ATOM 612 C CA . ASP A 1 74 ? -17.383 -11.587 -16.670 1.00 83.06 74 ASP A CA 1
ATOM 613 C C . ASP A 1 74 ? -18.148 -11.540 -15.333 1.00 83.06 74 ASP A C 1
ATOM 615 O O . ASP A 1 74 ? -19.188 -12.193 -15.179 1.00 83.06 74 ASP A O 1
ATOM 619 N N . ILE A 1 75 ? -17.700 -10.719 -14.373 1.00 81.81 75 ILE A N 1
ATOM 620 C CA . ILE A 1 75 ? -18.414 -10.512 -13.099 1.00 81.81 75 ILE A CA 1
ATOM 621 C C . ILE A 1 75 ? -19.799 -9.894 -13.337 1.00 81.81 75 ILE A C 1
ATOM 623 O O . ILE A 1 75 ? -20.784 -10.339 -12.740 1.00 81.81 75 ILE A O 1
ATOM 627 N N . ILE A 1 76 ? -19.891 -8.872 -14.193 1.00 83.25 76 ILE A N 1
ATOM 628 C CA . ILE A 1 76 ? -21.151 -8.170 -14.481 1.00 83.25 76 ILE A CA 1
ATOM 629 C C . ILE A 1 76 ? -22.123 -9.096 -15.225 1.00 83.25 76 ILE A C 1
ATOM 631 O O . ILE A 1 76 ? -23.292 -9.194 -14.844 1.00 83.25 76 ILE A O 1
ATOM 635 N N . SER A 1 77 ? -21.634 -9.822 -16.229 1.00 80.38 77 SER A N 1
ATOM 636 C CA . SER A 1 77 ? -22.397 -10.811 -16.998 1.00 80.38 77 SER A CA 1
ATOM 637 C C . SER A 1 77 ? -22.918 -11.945 -16.106 1.00 80.38 77 SER A C 1
ATOM 639 O O . SER A 1 77 ? -24.076 -12.357 -16.199 1.00 80.38 77 SER A O 1
ATOM 641 N N . SER A 1 78 ? -22.115 -12.392 -15.135 1.00 74.25 78 SER A N 1
ATOM 642 C CA . SER A 1 78 ? -22.542 -13.404 -14.164 1.00 74.25 78 SER A CA 1
ATOM 643 C C . SER A 1 78 ? -23.608 -12.911 -13.179 1.00 74.25 78 SER A C 1
ATOM 645 O O . SER A 1 78 ? -24.236 -13.740 -12.519 1.00 74.25 78 SER A O 1
ATOM 647 N N . LYS A 1 79 ? -23.798 -11.597 -13.027 1.00 73.31 79 LYS A N 1
ATOM 648 C CA . LYS A 1 79 ? -24.850 -11.028 -12.175 1.00 73.31 79 LYS A CA 1
ATOM 649 C C . LYS A 1 79 ? -26.193 -10.923 -12.905 1.00 73.31 79 LYS A C 1
ATOM 651 O O . LYS A 1 79 ? -27.231 -10.987 -12.251 1.00 73.31 79 LYS A O 1
ATOM 656 N N . SER A 1 80 ? -26.182 -10.748 -14.229 1.00 71.69 80 SER A N 1
ATOM 657 C CA . SER A 1 80 ? -27.397 -10.659 -15.052 1.00 71.69 80 SER A CA 1
ATOM 658 C C . SER A 1 80 ? -27.923 -12.027 -15.499 1.00 71.69 80 SER A C 1
ATOM 660 O O . SER A 1 80 ? -29.125 -12.180 -15.718 1.00 71.69 80 SER A O 1
ATOM 662 N N . ALA A 1 81 ? -27.056 -13.037 -15.606 1.0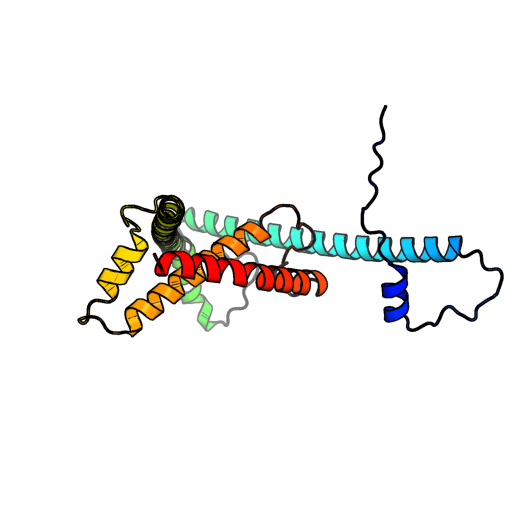0 67.62 81 ALA A N 1
ATOM 663 C CA . ALA A 1 81 ? -27.463 -14.398 -15.932 1.00 67.62 81 ALA A CA 1
ATOM 664 C C . ALA A 1 81 ? -28.151 -15.098 -14.741 1.00 67.62 81 ALA A C 1
ATOM 666 O O . ALA A 1 81 ? -27.620 -15.152 -13.637 1.00 67.62 81 ALA A O 1
ATOM 667 N N . ILE A 1 82 ? -29.308 -15.724 -14.993 1.00 59.88 82 ILE A N 1
ATOM 668 C CA . ILE A 1 82 ? -30.047 -16.547 -14.008 1.00 59.88 82 ILE A CA 1
ATOM 669 C C . ILE A 1 82 ? -29.225 -17.772 -13.559 1.00 59.88 82 ILE A C 1
ATOM 671 O O . ILE A 1 82 ? -29.385 -18.268 -12.446 1.00 59.88 82 ILE A O 1
ATOM 675 N N . ASN A 1 83 ? -28.307 -18.247 -14.406 1.00 59.03 83 ASN A N 1
ATOM 676 C CA . ASN A 1 83 ? -27.354 -19.288 -14.042 1.00 59.03 83 ASN A CA 1
ATOM 677 C C . ASN A 1 83 ? -26.164 -18.669 -13.298 1.00 59.03 83 ASN A C 1
ATOM 679 O O . ASN A 1 83 ? -25.321 -18.012 -13.901 1.00 59.03 83 ASN A O 1
ATOM 683 N N . SER A 1 84 ? -26.084 -18.945 -11.997 1.00 57.34 84 SER A N 1
ATOM 684 C CA . SER A 1 84 ? -25.078 -18.492 -11.024 1.00 57.34 84 SER A CA 1
ATOM 685 C C . SER A 1 84 ? -23.675 -19.086 -11.235 1.00 57.34 84 SER A C 1
ATOM 687 O O . SER A 1 84 ? -23.049 -19.596 -10.305 1.00 57.34 84 SER A O 1
ATOM 689 N N . ARG A 1 85 ? -23.170 -19.073 -12.473 1.00 57.53 85 ARG A N 1
ATOM 690 C CA . ARG A 1 85 ? -21.830 -19.565 -12.816 1.00 57.53 85 ARG A CA 1
ATOM 691 C C . ARG A 1 85 ? -21.062 -18.503 -13.588 1.00 57.53 85 ARG A C 1
ATOM 693 O O . ARG A 1 85 ? -21.464 -18.130 -14.688 1.00 57.53 85 ARG A O 1
ATOM 700 N N . ILE A 1 86 ? -19.926 -18.085 -13.032 1.00 59.19 86 ILE A N 1
ATOM 701 C CA . ILE A 1 86 ? -18.946 -17.259 -13.739 1.00 59.19 86 ILE A CA 1
ATOM 702 C C . ILE A 1 86 ? -18.386 -18.101 -14.884 1.00 59.19 86 ILE A C 1
ATOM 704 O O . ILE A 1 86 ? -17.811 -19.172 -14.667 1.00 59.19 86 ILE A O 1
ATOM 708 N N . LYS A 1 87 ? -18.595 -17.642 -16.116 1.00 60.81 87 LYS A N 1
ATOM 709 C CA . LYS A 1 87 ? -17.932 -18.206 -17.288 1.00 60.81 87 LYS A CA 1
ATOM 710 C C . LYS A 1 87 ? -16.566 -17.544 -17.371 1.00 60.81 87 LYS A C 1
ATOM 712 O O . LYS A 1 87 ? -16.457 -16.469 -17.929 1.00 60.81 87 LYS A O 1
ATOM 717 N N . HIS A 1 88 ? -15.548 -18.171 -16.794 1.00 58.94 88 HIS A N 1
ATOM 718 C CA . HIS A 1 88 ? -14.168 -17.719 -16.962 1.00 58.94 88 HIS A CA 1
ATOM 719 C C . HIS A 1 88 ? -13.773 -17.892 -18.435 1.00 58.94 88 HIS A C 1
ATOM 721 O O . HIS A 1 88 ? -13.471 -19.011 -18.861 1.00 58.94 88 HIS A O 1
ATOM 727 N N . PHE A 1 89 ? -13.838 -16.823 -19.235 1.00 53.88 89 PHE A N 1
ATOM 728 C CA . PHE A 1 89 ? -13.538 -16.893 -20.674 1.00 53.88 89 PHE A CA 1
ATOM 729 C C . PHE A 1 89 ? -12.029 -17.007 -20.949 1.00 53.88 89 PHE A C 1
ATOM 731 O O . PHE A 1 89 ? -11.623 -17.515 -21.995 1.00 53.88 89 PHE A O 1
ATOM 738 N N . HIS A 1 90 ? -11.186 -16.606 -19.991 1.00 49.12 90 HIS A N 1
ATOM 739 C CA . HIS A 1 90 ? -9.733 -16.650 -20.118 1.00 49.12 90 HIS A CA 1
ATOM 740 C C . HIS A 1 90 ? -9.081 -17.271 -18.874 1.00 49.12 90 HIS A C 1
ATOM 742 O O . HIS A 1 90 ? -8.800 -16.603 -17.892 1.00 49.12 90 HIS A O 1
ATOM 748 N N . GLN A 1 91 ? -8.852 -18.586 -18.951 1.00 52.09 91 GLN A N 1
ATOM 749 C CA . GLN A 1 91 ? -8.011 -19.397 -18.061 1.00 52.09 91 GLN A CA 1
ATOM 750 C C . GLN A 1 91 ? -8.332 -19.394 -16.557 1.00 52.09 91 GLN A C 1
ATOM 752 O O . GLN A 1 91 ? -7.981 -18.483 -15.818 1.00 52.09 91 GLN A O 1
ATOM 757 N N . GLN A 1 92 ? -8.652 -20.588 -16.050 1.00 49.69 92 GLN A N 1
ATOM 758 C CA . GLN A 1 92 ? -7.780 -21.125 -15.010 1.00 49.69 92 GLN A CA 1
ATOM 759 C C . GLN A 1 92 ? -7.721 -22.651 -15.008 1.00 49.69 92 GLN A C 1
ATOM 761 O O . GLN A 1 92 ? -8.630 -23.404 -15.359 1.00 49.69 92 GLN A O 1
ATOM 766 N N . ARG A 1 93 ? -6.521 -23.066 -14.643 1.00 50.06 93 ARG A N 1
ATOM 767 C CA . ARG A 1 93 ? -5.947 -24.397 -14.641 1.00 50.06 93 ARG A CA 1
ATOM 768 C C . ARG A 1 93 ? -6.354 -25.093 -13.344 1.00 50.06 93 ARG A C 1
ATOM 770 O O . ARG A 1 93 ? -5.524 -25.315 -12.472 1.00 50.06 93 ARG A O 1
ATOM 777 N N . TYR A 1 94 ? -7.643 -25.373 -13.182 1.00 52.56 94 TYR A N 1
ATOM 778 C CA . TYR A 1 94 ? -8.134 -26.121 -12.025 1.00 52.56 94 TYR A CA 1
ATOM 779 C C . TYR A 1 94 ? -8.058 -27.625 -12.310 1.00 52.56 94 TYR A C 1
ATOM 781 O O . TYR A 1 94 ? -8.523 -28.090 -13.356 1.00 52.56 94 TYR A O 1
ATOM 789 N N . SER A 1 95 ? -7.495 -28.382 -11.367 1.00 58.41 95 SER A N 1
ATOM 790 C CA . SER A 1 95 ? -7.618 -29.842 -11.325 1.00 58.41 95 SER A CA 1
ATOM 791 C C . SER A 1 95 ? -9.097 -30.254 -11.370 1.00 58.41 95 SER A C 1
ATOM 793 O O . SER A 1 95 ? -9.970 -29.541 -10.874 1.00 58.41 95 SER A O 1
ATOM 795 N N . THR A 1 96 ? -9.403 -31.403 -11.971 1.00 57.91 96 THR A N 1
ATOM 796 C CA . THR A 1 96 ? -10.771 -31.861 -12.280 1.00 57.91 96 THR A CA 1
ATOM 797 C C . THR A 1 96 ? -11.709 -31.872 -11.063 1.00 57.91 96 THR A C 1
ATOM 799 O O . THR A 1 96 ? -12.910 -31.673 -11.219 1.00 57.91 96 THR A O 1
ATOM 802 N N . LEU A 1 97 ? -11.170 -32.029 -9.848 1.00 56.03 97 LEU A N 1
ATOM 803 C CA . LEU A 1 97 ? -11.937 -32.094 -8.598 1.00 56.03 97 LEU A CA 1
ATOM 804 C C . LEU A 1 97 ? -12.327 -30.722 -8.019 1.00 56.03 97 LEU A C 1
ATOM 806 O O . LEU A 1 97 ? -13.340 -30.620 -7.331 1.00 56.03 97 LEU A O 1
ATOM 810 N N . THR A 1 98 ? -11.592 -29.647 -8.320 1.00 58.56 98 THR A N 1
ATOM 811 C CA . THR A 1 98 ? -11.909 -28.296 -7.819 1.00 58.56 98 THR A CA 1
ATOM 812 C C . THR A 1 98 ? -12.926 -27.549 -8.687 1.00 58.56 98 THR A C 1
ATOM 814 O O . THR A 1 98 ? -13.396 -26.486 -8.300 1.00 58.56 98 THR A O 1
ATOM 817 N N . LYS A 1 99 ? -13.357 -28.108 -9.824 1.00 62.16 99 LYS A N 1
ATOM 818 C CA . LYS A 1 99 ? -14.248 -27.431 -10.787 1.00 62.16 99 LYS A CA 1
ATOM 819 C C . LYS A 1 99 ? -15.687 -27.174 -10.321 1.00 62.16 99 LYS A C 1
ATOM 821 O O . LYS A 1 99 ? -16.350 -26.333 -10.916 1.00 62.16 99 LYS A O 1
ATOM 826 N N . ILE A 1 100 ? -16.202 -27.900 -9.324 1.00 61.97 100 ILE A N 1
ATOM 827 C CA . ILE A 1 100 ? -17.650 -27.895 -9.027 1.00 61.97 100 ILE A CA 1
ATOM 828 C C . ILE A 1 100 ? -18.022 -26.905 -7.915 1.00 61.97 100 ILE A C 1
ATOM 830 O O . ILE A 1 100 ? -18.991 -26.167 -8.061 1.00 61.97 100 ILE A O 1
ATOM 834 N N . TRP A 1 101 ? -17.252 -26.853 -6.825 1.00 61.31 101 TRP A N 1
ATOM 835 C CA . TRP A 1 101 ? -17.554 -25.992 -5.669 1.00 61.31 101 TRP A CA 1
ATOM 836 C C . TRP A 1 101 ? -16.934 -24.598 -5.770 1.00 61.31 101 TRP A C 1
ATOM 838 O O . TRP A 1 101 ? -17.541 -23.608 -5.365 1.00 61.31 101 TRP A O 1
ATOM 848 N N . PHE A 1 102 ? -15.741 -24.515 -6.355 1.00 71.12 102 PHE A N 1
ATOM 849 C CA . PHE A 1 102 ? -14.975 -23.280 -6.476 1.00 71.12 102 PHE A CA 1
ATOM 850 C C . PHE A 1 102 ? -15.710 -22.135 -7.203 1.00 71.12 102 PHE A C 1
ATOM 852 O O . PHE A 1 102 ? -15.684 -21.029 -6.668 1.00 71.12 102 PHE A O 1
ATOM 859 N N . PRO A 1 103 ? -16.449 -22.343 -8.319 1.00 70.25 103 PRO A N 1
ATOM 860 C CA . PRO A 1 103 ? -17.079 -21.225 -9.029 1.00 70.25 103 PRO A CA 1
ATOM 861 C C . PRO A 1 103 ? -18.211 -20.553 -8.236 1.00 70.25 103 PRO A C 1
ATOM 863 O O . PRO A 1 103 ? -18.423 -19.351 -8.376 1.00 70.25 103 PRO A O 1
ATOM 866 N N . TYR A 1 104 ? -18.923 -21.292 -7.377 1.00 69.44 104 TYR A N 1
ATOM 867 C CA . TYR A 1 104 ? -19.983 -20.725 -6.533 1.00 69.44 104 TYR A CA 1
ATOM 868 C C . TYR A 1 104 ? -19.411 -19.897 -5.379 1.00 69.44 104 TYR A C 1
ATOM 870 O O . TYR A 1 104 ? -19.906 -18.807 -5.086 1.00 69.44 104 TYR A O 1
ATOM 878 N N . VAL A 1 105 ? -18.347 -20.399 -4.743 1.00 78.31 105 VAL A N 1
ATOM 879 C CA . VAL A 1 105 ? -17.639 -19.689 -3.667 1.00 78.31 105 VAL A CA 1
ATOM 880 C C . VAL A 1 105 ? -16.973 -18.427 -4.209 1.00 78.31 105 VAL A C 1
ATOM 882 O O . VAL A 1 105 ? -17.080 -17.362 -3.604 1.00 78.31 105 VAL A O 1
ATOM 885 N N . GLU A 1 106 ? -16.342 -18.527 -5.376 1.00 78.31 106 GLU A N 1
ATOM 886 C CA . GLU A 1 106 ? -15.712 -17.406 -6.067 1.00 78.31 106 GLU A CA 1
ATOM 887 C C . GLU A 1 106 ? -16.741 -16.330 -6.449 1.00 78.31 106 GLU A C 1
ATOM 889 O O . GLU A 1 106 ? -16.545 -15.144 -6.171 1.00 78.31 106 GLU A O 1
ATOM 894 N N . TRP A 1 107 ? -17.895 -16.738 -6.985 1.00 73.62 107 TRP A N 1
ATOM 895 C CA . TRP A 1 107 ? -18.989 -15.818 -7.290 1.00 73.62 107 TRP A CA 1
ATOM 896 C C . TRP A 1 107 ? -19.524 -15.100 -6.050 1.00 73.62 107 TRP A C 1
ATOM 898 O O . TRP A 1 107 ? -19.699 -13.876 -6.074 1.00 73.62 107 TRP A O 1
ATOM 908 N N . TYR A 1 108 ? -19.743 -15.832 -4.955 1.00 81.50 1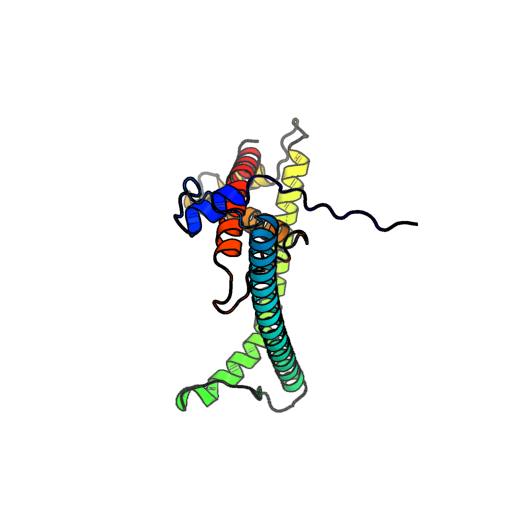08 TYR A N 1
ATOM 909 C CA . TYR A 1 108 ? -20.216 -15.252 -3.698 1.00 81.50 108 TYR A CA 1
ATOM 910 C C . TYR A 1 108 ? -19.195 -14.272 -3.099 1.00 81.50 108 TYR A C 1
ATOM 912 O O . TYR A 1 108 ? -19.559 -13.187 -2.627 1.00 81.50 108 TYR A O 1
ATOM 920 N N . TRP A 1 109 ? -17.908 -14.619 -3.177 1.00 84.50 109 TRP A N 1
ATOM 921 C CA . TRP A 1 109 ? -16.807 -13.779 -2.717 1.00 84.50 109 TRP A CA 1
ATOM 922 C C . TRP A 1 109 ? -16.778 -12.424 -3.431 1.00 84.50 109 TRP A C 1
ATOM 924 O O . TRP A 1 109 ? -16.785 -11.376 -2.774 1.00 84.50 109 TRP A O 1
ATOM 934 N N . TYR A 1 110 ? -16.784 -12.427 -4.768 1.00 81.56 110 TYR A N 1
ATOM 935 C CA . TYR A 1 110 ? -16.657 -11.195 -5.548 1.00 81.56 110 TYR A CA 1
ATOM 936 C C . TYR A 1 110 ? -17.903 -10.308 -5.489 1.00 81.56 110 TYR A C 1
ATOM 938 O O . TYR A 1 110 ? -17.760 -9.084 -5.424 1.00 81.56 110 TYR A O 1
ATOM 946 N N . ASN A 1 111 ? -19.102 -10.898 -5.480 1.00 78.88 111 ASN A N 1
ATOM 947 C CA . ASN A 1 111 ? -20.349 -10.132 -5.542 1.00 78.88 111 ASN A CA 1
ATOM 948 C C . ASN A 1 111 ? -20.800 -9.578 -4.189 1.00 78.88 111 ASN A C 1
ATOM 950 O O . ASN A 1 111 ? -21.299 -8.456 -4.138 1.00 78.88 111 ASN A O 1
ATOM 954 N N . TYR A 1 112 ? -20.638 -10.332 -3.099 1.00 83.69 112 TYR A N 1
ATOM 955 C CA . TYR A 1 112 ? -21.210 -9.956 -1.802 1.00 83.69 112 TYR A CA 1
ATOM 956 C C . TYR A 1 112 ? -20.133 -9.677 -0.761 1.00 83.69 112 TYR A C 1
ATOM 958 O O . TYR A 1 112 ? -20.066 -8.569 -0.222 1.00 83.69 112 TYR A O 1
ATOM 966 N N . VAL A 1 113 ? -19.256 -10.652 -0.509 1.00 87.19 113 VAL A N 1
ATOM 967 C CA . VAL A 1 113 ? -18.283 -10.577 0.593 1.00 87.19 113 VAL A CA 1
ATOM 968 C C . VAL A 1 113 ? -17.337 -9.396 0.406 1.00 87.19 113 VAL A C 1
ATOM 970 O O . VAL A 1 113 ? -17.186 -8.581 1.314 1.00 87.19 113 VAL A O 1
ATOM 973 N N . ARG A 1 114 ? -16.761 -9.237 -0.789 1.00 88.31 114 ARG A N 1
ATOM 974 C CA . ARG A 1 114 ? -15.824 -8.147 -1.084 1.00 88.31 114 ARG A CA 1
ATOM 975 C C . ARG A 1 114 ? -16.445 -6.766 -0.865 1.00 88.31 114 ARG A C 1
ATOM 977 O O . ARG A 1 114 ? -15.791 -5.898 -0.297 1.00 88.31 114 ARG A O 1
ATOM 984 N N . ILE A 1 115 ? -17.691 -6.554 -1.292 1.00 87.88 115 ILE A N 1
ATOM 985 C CA . ILE A 1 115 ? -18.368 -5.254 -1.154 1.00 87.88 115 ILE A CA 1
ATOM 986 C C . ILE A 1 115 ? -18.636 -4.946 0.319 1.00 87.88 115 ILE A C 1
ATOM 988 O O . ILE A 1 115 ? -18.366 -3.833 0.770 1.00 87.88 115 ILE A O 1
ATOM 992 N N . VAL A 1 116 ? -19.141 -5.924 1.075 1.00 91.31 116 VAL A N 1
ATOM 993 C CA . VAL A 1 116 ? -19.408 -5.756 2.510 1.00 91.31 116 VAL A CA 1
ATOM 994 C C . VAL A 1 116 ? -18.109 -5.495 3.269 1.00 91.31 116 VAL A C 1
ATOM 996 O O . VAL A 1 116 ? -18.043 -4.530 4.027 1.00 91.31 116 VAL A O 1
ATOM 999 N N . LEU A 1 117 ? -17.056 -6.275 3.007 1.00 92.25 117 LEU A N 1
ATOM 1000 C CA . LEU A 1 117 ? -15.743 -6.060 3.613 1.00 92.25 117 LEU A CA 1
ATOM 1001 C C . LEU A 1 117 ? -15.208 -4.661 3.301 1.00 92.25 117 LEU A C 1
ATOM 1003 O O . LEU A 1 117 ? -14.811 -3.952 4.218 1.00 92.25 117 LEU A O 1
ATOM 1007 N N . LEU A 1 118 ? -15.251 -4.221 2.039 1.00 90.12 118 LEU A N 1
ATOM 1008 C CA . LEU A 1 118 ? -14.792 -2.881 1.657 1.00 90.12 118 LEU A CA 1
ATOM 1009 C C . LEU A 1 118 ? -15.585 -1.767 2.352 1.00 90.12 118 LEU A C 1
ATOM 1011 O O . LEU A 1 118 ? -14.987 -0.778 2.769 1.00 90.12 118 LEU A O 1
ATOM 1015 N N . ARG A 1 119 ? -16.905 -1.921 2.519 1.00 93.25 119 ARG A N 1
ATOM 1016 C CA . ARG A 1 119 ? -17.736 -0.956 3.263 1.00 93.25 119 ARG A CA 1
ATOM 1017 C C . ARG A 1 119 ? -17.346 -0.886 4.736 1.00 93.25 119 ARG A C 1
ATOM 1019 O O . ARG A 1 119 ? -17.187 0.210 5.268 1.00 93.25 119 ARG A O 1
ATOM 1026 N N . VAL A 1 120 ? -17.161 -2.041 5.374 1.00 93.69 120 VAL A N 1
ATOM 1027 C CA . VAL A 1 120 ? -16.734 -2.124 6.778 1.00 93.69 120 VAL A CA 1
ATOM 1028 C C . VAL A 1 120 ? -15.344 -1.510 6.950 1.00 93.69 120 VAL A C 1
ATOM 1030 O O . VAL A 1 120 ? -15.166 -0.641 7.800 1.00 93.69 120 VAL A O 1
ATOM 1033 N N . PHE A 1 121 ? -14.382 -1.871 6.097 1.00 91.69 121 PHE A N 1
ATOM 1034 C CA . PHE A 1 121 ? -13.044 -1.277 6.111 1.00 91.69 121 PHE A CA 1
ATOM 1035 C C . PHE A 1 121 ? -13.082 0.235 5.888 1.00 91.69 121 PHE A C 1
ATOM 1037 O O . PHE A 1 121 ? -12.398 0.965 6.598 1.00 91.69 121 PHE A O 1
ATOM 1044 N N . SER A 1 122 ? -13.904 0.724 4.956 1.00 92.38 122 SER A N 1
ATOM 1045 C CA . SER A 1 122 ? -14.047 2.161 4.703 1.00 92.38 122 SER A CA 1
ATOM 1046 C C . SER A 1 122 ? -14.547 2.920 5.932 1.00 92.38 122 SER A C 1
ATOM 1048 O O . SER A 1 122 ? -14.044 4.006 6.209 1.00 92.38 122 SER A O 1
ATOM 1050 N N . LEU A 1 123 ? -15.517 2.370 6.668 1.00 94.44 123 LEU A N 1
ATOM 1051 C CA . LEU A 1 123 ? -16.0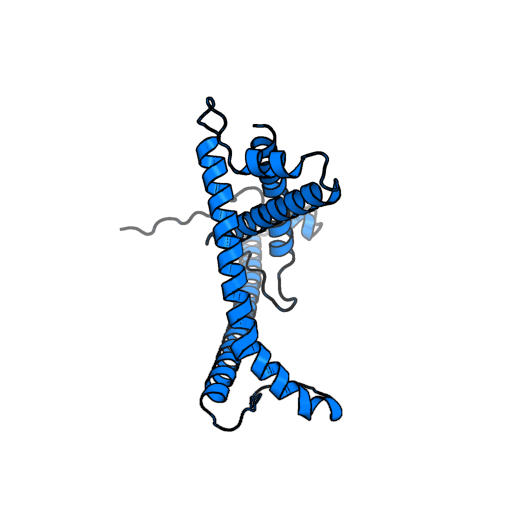09 2.977 7.908 1.00 94.44 123 LEU A CA 1
ATOM 1052 C C . LEU A 1 123 ? -14.922 3.003 8.986 1.00 94.44 123 LEU A C 1
ATOM 1054 O O . LEU A 1 123 ? -14.681 4.050 9.583 1.00 94.44 123 LEU A O 1
ATOM 1058 N N . ILE A 1 124 ? -14.233 1.878 9.193 1.00 89.81 124 ILE A N 1
ATOM 1059 C CA . ILE A 1 124 ? -13.159 1.762 10.189 1.00 89.81 124 ILE A CA 1
ATOM 1060 C C . ILE A 1 124 ? -12.037 2.762 9.887 1.00 89.81 124 ILE A C 1
ATOM 1062 O O . ILE A 1 124 ? -11.653 3.542 10.758 1.00 89.81 124 ILE A O 1
ATOM 1066 N N . PHE A 1 125 ? -11.541 2.789 8.648 1.00 90.38 125 PHE A N 1
ATOM 1067 C CA . PHE A 1 125 ? -10.486 3.718 8.248 1.00 90.38 125 PHE A CA 1
ATOM 1068 C C . PHE A 1 125 ? -10.938 5.180 8.312 1.00 90.38 125 PHE A C 1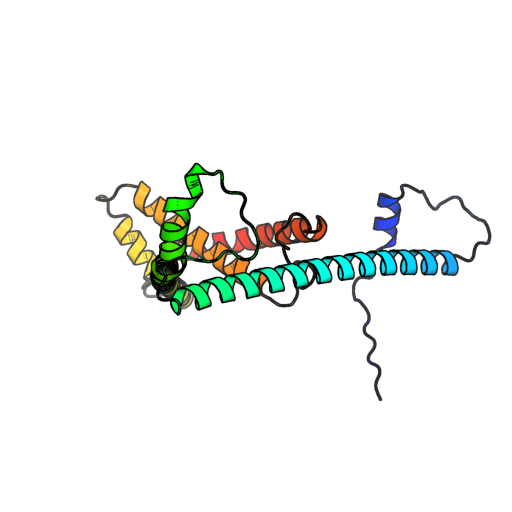
ATOM 1070 O O . PHE A 1 125 ? -10.156 6.031 8.728 1.00 90.38 125 PHE A O 1
ATOM 1077 N N . GLY A 1 126 ? -12.199 5.478 7.982 1.00 91.56 126 GLY A N 1
ATOM 1078 C CA . GLY A 1 126 ? -12.762 6.823 8.119 1.00 91.56 126 GLY A CA 1
ATOM 1079 C C . GLY A 1 126 ? -12.742 7.327 9.564 1.00 91.56 126 GLY A C 1
ATOM 1080 O O . GLY A 1 126 ? -12.287 8.442 9.817 1.00 91.56 126 GLY A O 1
ATOM 1081 N N . ILE A 1 127 ? -13.155 6.487 10.518 1.00 88.75 127 ILE A N 1
ATOM 1082 C CA . ILE A 1 127 ? -13.128 6.821 11.951 1.00 88.75 127 ILE A CA 1
ATOM 1083 C C . ILE A 1 127 ? -11.686 7.048 12.422 1.00 88.75 127 ILE A C 1
ATOM 1085 O O . ILE A 1 127 ? -11.404 8.073 13.039 1.00 88.75 127 ILE A O 1
ATOM 1089 N N . ILE A 1 128 ? -10.757 6.146 12.080 1.00 85.75 128 ILE A N 1
ATOM 1090 C CA . ILE A 1 128 ? -9.337 6.284 12.451 1.00 85.75 128 ILE A CA 1
ATOM 1091 C C . ILE A 1 128 ? -8.747 7.576 11.866 1.00 85.75 128 ILE A C 1
ATOM 1093 O O . ILE A 1 128 ? -8.059 8.313 12.572 1.00 85.75 128 ILE A O 1
ATOM 1097 N N . SER A 1 129 ? -9.049 7.890 10.602 1.00 90.38 129 SER A N 1
ATOM 1098 C CA . SER A 1 129 ? -8.603 9.130 9.959 1.00 90.38 129 SER A CA 1
ATOM 1099 C C . SER A 1 129 ? -9.126 10.368 10.679 1.00 90.38 129 SER A C 1
ATOM 1101 O O . SER A 1 129 ? -8.370 11.314 10.889 1.00 90.38 129 SER A O 1
ATOM 1103 N N . MET A 1 130 ? -10.403 10.366 11.069 1.00 88.44 130 MET A N 1
ATOM 1104 C CA . MET A 1 130 ? -11.008 11.480 11.793 1.00 88.44 130 MET A CA 1
ATOM 1105 C C . MET A 1 130 ? -10.352 11.668 13.165 1.00 88.44 130 MET A C 1
ATOM 1107 O O . MET A 1 130 ? -10.021 12.795 13.518 1.00 88.44 130 MET A O 1
ATOM 1111 N N . CYS A 1 131 ? -10.081 10.581 13.900 1.00 83.06 131 CYS A N 1
ATOM 1112 C CA . CYS A 1 131 ? -9.355 10.635 15.173 1.00 83.06 131 CYS A CA 1
ATOM 1113 C C . CYS A 1 131 ? -7.947 11.232 15.024 1.00 83.06 131 CYS A C 1
ATOM 1115 O O . CYS A 1 131 ? -7.529 12.038 15.856 1.00 83.06 131 CYS A O 1
ATOM 1117 N N . ILE A 1 132 ? -7.222 10.858 13.967 1.00 84.06 132 ILE A N 1
ATOM 1118 C CA . ILE A 1 132 ? -5.868 11.360 13.702 1.00 84.06 132 ILE A CA 1
ATOM 1119 C C . ILE A 1 132 ? -5.889 12.852 13.370 1.00 84.06 132 ILE A C 1
ATOM 1121 O O . ILE A 1 132 ? -5.170 13.621 14.001 1.00 84.06 132 ILE A O 1
ATOM 1125 N N . VAL A 1 133 ? -6.746 13.277 12.436 1.00 85.44 133 VAL A N 1
ATOM 1126 C CA . VAL A 1 133 ? -6.873 14.697 12.062 1.00 85.44 133 VAL A CA 1
ATOM 1127 C C . VAL A 1 133 ? -7.285 15.536 13.270 1.00 85.44 133 VAL A C 1
ATOM 1129 O O . VAL A 1 133 ? -6.745 16.616 13.486 1.00 85.44 133 VAL A O 1
ATOM 1132 N N . TRP A 1 134 ? -8.196 15.023 14.098 1.00 82.25 134 TRP A N 1
ATOM 1133 C CA . TRP A 1 134 ? -8.585 15.692 15.337 1.00 82.25 134 TRP A CA 1
ATOM 1134 C C . TRP A 1 134 ? -7.405 15.873 16.299 1.00 82.25 134 TRP A C 1
ATOM 1136 O O . TRP A 1 134 ? -7.289 16.904 16.961 1.00 82.25 134 TRP A O 1
ATOM 1146 N N . SER A 1 135 ? -6.516 14.883 16.367 1.00 76.06 135 SER A N 1
ATOM 1147 C CA . SER A 1 135 ? -5.343 14.918 17.246 1.00 76.06 135 SER A CA 1
ATOM 1148 C C . SER A 1 135 ? -4.321 15.950 16.779 1.00 76.06 135 SER A C 1
ATOM 1150 O O . SER A 1 135 ? -3.860 16.744 17.590 1.00 76.06 135 SER A O 1
ATOM 1152 N N . GLU A 1 136 ? -4.061 16.020 15.473 1.00 80.69 136 GLU A N 1
ATOM 1153 C CA . GLU A 1 136 ? -3.197 17.034 14.846 1.00 80.69 136 GLU A CA 1
ATOM 1154 C C . GLU A 1 136 ? -3.712 18.462 15.056 1.00 80.69 136 GLU A C 1
ATOM 1156 O O . GLU A 1 136 ? -2.955 19.357 15.423 1.00 80.69 136 GLU A O 1
ATOM 1161 N N . LEU A 1 137 ? -5.023 18.676 14.901 1.00 74.06 137 LEU A N 1
ATOM 1162 C CA . LEU A 1 137 ? -5.655 19.977 15.153 1.00 74.06 137 LEU A CA 1
ATOM 1163 C C . LEU A 1 137 ? -5.589 20.406 16.626 1.00 74.06 137 LEU A C 1
ATOM 1165 O O . LEU A 1 137 ? -5.723 21.592 16.921 1.00 74.06 137 LEU A O 1
ATOM 1169 N N . THR A 1 138 ? -5.389 19.460 17.545 1.00 72.44 138 THR A N 1
ATOM 1170 C CA . THR A 1 138 ? -5.323 19.720 18.990 1.00 72.44 138 THR A CA 1
ATOM 1171 C C . THR A 1 138 ? -3.889 19.971 19.478 1.00 72.44 138 THR A C 1
ATOM 1173 O O . THR A 1 138 ? -3.715 20.618 20.508 1.00 72.44 138 THR A O 1
ATOM 1176 N N . LEU A 1 139 ? -2.854 19.550 18.733 1.00 67.44 139 LEU A N 1
ATOM 1177 C CA . LEU A 1 139 ? -1.438 19.780 19.081 1.00 67.44 139 LEU A CA 1
ATOM 1178 C C . LEU A 1 139 ? -1.065 21.263 19.334 1.00 67.44 139 LEU A C 1
ATOM 1180 O O . LEU A 1 139 ? -0.271 21.515 20.241 1.00 67.44 139 LEU A O 1
ATOM 1184 N N . PRO A 1 140 ? -1.623 22.262 18.617 1.00 63.03 140 PRO A N 1
ATOM 1185 C CA . PRO A 1 140 ? -1.329 23.679 18.862 1.00 63.03 140 PRO A CA 1
ATOM 1186 C C . PRO A 1 140 ? -2.077 24.277 20.065 1.00 63.03 140 PRO A C 1
ATOM 1188 O O . PRO A 1 140 ? -1.732 25.363 20.528 1.00 63.03 140 PRO A O 1
ATOM 1191 N N . ALA A 1 141 ? -3.119 23.611 20.570 1.00 58.69 141 ALA A N 1
ATOM 1192 C CA . ALA A 1 141 ? -3.940 24.095 21.676 1.00 58.69 141 ALA A CA 1
ATOM 1193 C C . ALA A 1 141 ? -3.360 23.610 23.014 1.00 58.69 141 ALA A C 1
ATOM 1195 O O . ALA A 1 141 ? -3.897 22.723 23.670 1.00 58.69 141 ALA A O 1
ATOM 1196 N N . THR A 1 142 ? -2.233 24.198 23.419 1.00 57.09 142 THR A N 1
ATOM 1197 C CA . THR A 1 142 ? -1.428 23.770 24.580 1.00 57.09 142 THR A CA 1
ATOM 1198 C C . THR A 1 142 ? -2.154 23.857 25.937 1.00 57.09 142 THR A C 1
ATOM 1200 O O . THR A 1 142 ? -1.634 23.347 26.920 1.00 57.09 142 THR A O 1
ATOM 1203 N N . ASN A 1 143 ? -3.359 24.437 26.037 1.00 41.44 143 ASN A N 1
ATOM 1204 C CA . ASN A 1 143 ? -4.163 24.443 27.270 1.00 41.44 143 ASN A CA 1
ATOM 1205 C C . ASN A 1 143 ? -5.665 24.579 26.935 1.00 41.44 143 ASN A C 1
ATOM 1207 O O . ASN A 1 143 ? -6.010 25.604 26.344 1.00 41.44 143 ASN A O 1
ATOM 1211 N N . PRO A 1 144 ? -6.598 23.681 27.329 1.00 50.22 144 PRO A N 1
ATOM 1212 C CA . PRO A 1 144 ? -6.492 22.406 28.057 1.00 50.22 144 PRO A CA 1
ATOM 1213 C C . PRO A 1 144 ? -6.374 21.158 27.148 1.00 50.22 144 PRO A C 1
ATOM 1215 O O . PRO A 1 144 ? -6.839 21.149 26.012 1.00 50.22 144 PRO A O 1
ATOM 1218 N N . SER A 1 145 ? -5.800 20.069 27.676 1.00 49.53 145 SER A N 1
ATOM 1219 C CA . SER A 1 145 ? -5.503 18.821 26.953 1.00 49.53 145 SER A CA 1
ATOM 1220 C C . SER A 1 145 ? -6.746 17.965 26.655 1.00 49.53 145 SER A C 1
ATOM 1222 O O . SER A 1 145 ? -7.075 17.016 27.366 1.00 49.53 145 SER A O 1
ATOM 1224 N N . LEU A 1 146 ? -7.435 18.277 25.554 1.00 53.50 146 LEU A N 1
ATOM 1225 C CA . LEU A 1 146 ? -8.497 17.446 24.964 1.00 53.50 146 LEU A CA 1
ATOM 1226 C C . LEU A 1 146 ? -8.014 16.654 23.733 1.00 53.50 146 LEU A C 1
ATOM 1228 O O . LEU A 1 146 ? -8.744 16.504 22.754 1.00 53.50 146 LEU A O 1
ATOM 1232 N N . SER A 1 147 ? -6.796 16.101 23.763 1.00 61.22 147 SER A N 1
ATOM 1233 C CA . SER A 1 147 ? -6.409 15.107 22.754 1.00 61.22 147 SER A CA 1
ATOM 1234 C C . SER A 1 147 ? -7.218 13.827 22.991 1.00 61.22 147 SER A C 1
ATOM 1236 O O . SER A 1 147 ? -6.974 13.070 23.931 1.00 61.22 147 SER A O 1
ATOM 1238 N N . ILE A 1 148 ? -8.229 13.594 22.150 1.00 60.91 148 ILE A N 1
ATOM 1239 C CA . ILE A 1 148 ? -9.114 12.418 22.215 1.00 60.91 148 ILE A CA 1
ATOM 1240 C C . ILE A 1 148 ? -8.299 11.120 22.140 1.00 60.91 148 ILE A C 1
ATOM 1242 O O . ILE A 1 148 ? -8.642 10.144 22.802 1.00 60.91 148 ILE A O 1
ATOM 1246 N N . VAL A 1 149 ? -7.187 11.109 21.399 1.00 62.53 149 VAL A N 1
ATOM 1247 C CA . VAL A 1 149 ? -6.292 9.945 21.310 1.00 62.53 149 VAL A CA 1
ATOM 1248 C C . VAL A 1 149 ? -5.544 9.707 22.621 1.00 62.53 149 VAL A C 1
ATOM 1250 O O . VAL A 1 149 ? -5.502 8.565 23.082 1.00 62.53 149 VAL A O 1
ATOM 1253 N N . ALA A 1 150 ? -5.039 10.757 23.275 1.00 61.59 150 ALA A N 1
ATOM 1254 C CA . ALA A 1 150 ? -4.418 10.634 24.594 1.00 61.59 150 ALA A CA 1
ATOM 1255 C C . ALA A 1 150 ? -5.434 10.176 25.655 1.00 61.59 150 ALA A C 1
ATOM 1257 O O . ALA A 1 150 ? -5.127 9.314 26.477 1.00 61.59 150 ALA A O 1
ATOM 1258 N N . LEU A 1 151 ? -6.677 10.669 25.598 1.00 66.56 151 LEU A N 1
ATOM 1259 C CA . LEU A 1 151 ? -7.761 10.232 26.483 1.00 66.56 151 LEU A CA 1
ATOM 1260 C C . LEU A 1 151 ? -8.119 8.752 26.265 1.00 66.56 151 LEU A C 1
ATOM 1262 O O . LEU A 1 151 ? -8.255 8.008 27.237 1.00 66.56 151 LEU A O 1
ATOM 1266 N N . VAL A 1 152 ? -8.238 8.313 25.007 1.00 63.56 152 VAL A N 1
ATOM 1267 C CA . VAL A 1 152 ? -8.508 6.909 24.655 1.00 63.56 152 VAL A CA 1
ATOM 1268 C C . VAL A 1 152 ? -7.376 6.011 25.139 1.00 63.56 152 VAL A C 1
ATOM 1270 O O . VAL A 1 152 ? -7.652 5.000 25.779 1.00 63.56 152 VAL A O 1
ATOM 1273 N N . MET A 1 153 ? -6.117 6.396 24.916 1.00 64.12 153 MET A N 1
ATOM 1274 C CA . MET A 1 153 ? -4.965 5.632 25.399 1.00 64.12 153 MET A CA 1
ATOM 1275 C C . MET A 1 153 ? -4.887 5.616 26.925 1.00 64.12 153 MET A C 1
ATOM 1277 O O . MET A 1 153 ? -4.650 4.562 27.500 1.00 64.12 153 MET A O 1
ATOM 1281 N N . LYS A 1 154 ? -5.165 6.732 27.605 1.00 65.00 154 LYS A N 1
ATOM 1282 C CA . LYS A 1 154 ? -5.186 6.816 29.074 1.00 65.00 154 LYS A CA 1
ATOM 1283 C C . LYS A 1 154 ? -6.312 5.980 29.689 1.00 65.00 154 LYS A C 1
ATOM 1285 O O . LYS A 1 154 ? -6.113 5.368 30.737 1.00 65.00 154 LYS A O 1
ATOM 1290 N N . LEU A 1 155 ? -7.468 5.899 29.028 1.00 62.56 155 LEU A N 1
ATOM 1291 C CA . LEU A 1 155 ? -8.555 4.995 29.410 1.00 62.56 155 LEU A CA 1
ATOM 1292 C C . LEU A 1 155 ? -8.165 3.525 29.177 1.00 62.56 155 LEU A C 1
ATOM 1294 O O . LEU A 1 155 ? -8.474 2.670 30.008 1.00 62.56 155 LEU A O 1
ATOM 1298 N N . LEU A 1 156 ? -7.439 3.247 28.090 1.00 59.16 156 LEU A N 1
ATOM 1299 C CA . LEU A 1 156 ? -6.862 1.936 27.782 1.00 59.16 156 LEU A CA 1
ATOM 1300 C C . LEU A 1 156 ? -5.626 1.586 28.618 1.00 59.16 156 LEU A C 1
ATOM 1302 O O . LEU A 1 156 ? -5.187 0.451 28.554 1.00 59.16 156 LEU A O 1
ATOM 1306 N N . LEU A 1 157 ? -5.041 2.513 29.375 1.00 60.59 157 LEU A N 1
ATOM 1307 C CA . LEU A 1 157 ? -3.912 2.254 30.277 1.00 60.59 157 LEU A CA 1
ATOM 1308 C C . LEU A 1 157 ? -4.373 2.038 31.725 1.00 60.59 157 LEU A C 1
ATOM 1310 O O . LEU A 1 157 ? -3.554 1.925 32.639 1.00 60.59 157 LEU A O 1
ATOM 1314 N N . ARG A 1 158 ? -5.692 2.004 31.957 1.00 65.00 158 ARG A N 1
ATOM 1315 C CA . ARG A 1 158 ? -6.274 1.731 33.271 1.00 65.00 158 ARG A CA 1
ATOM 1316 C C . ARG A 1 158 ? -5.811 0.343 33.742 1.00 65.00 158 ARG A C 1
ATOM 1318 O O . ARG A 1 158 ? -5.855 -0.592 32.947 1.00 65.00 158 ARG A O 1
ATOM 1325 N N . PRO A 1 159 ? -5.438 0.159 35.021 1.00 57.41 159 PRO A N 1
ATOM 1326 C CA . PRO A 1 159 ? -4.798 -1.070 35.521 1.00 57.41 159 PRO A CA 1
ATOM 1327 C C . PRO A 1 159 ? -5.616 -2.365 35.358 1.00 57.41 159 PRO A C 1
ATOM 1329 O O . PRO A 1 159 ? -5.119 -3.446 35.648 1.00 57.41 159 PRO A O 1
ATOM 1332 N N . SER A 1 160 ? -6.868 -2.273 34.907 1.00 64.06 160 SER A N 1
ATOM 1333 C CA . SER A 1 160 ? -7.754 -3.403 34.637 1.00 64.06 160 SER A CA 1
ATOM 1334 C C . SER A 1 160 ? -7.538 -4.078 33.277 1.00 64.06 160 SER A C 1
ATOM 1336 O O . SER A 1 160 ? -8.127 -5.130 33.044 1.00 64.06 160 SER A O 1
ATOM 1338 N N . VAL A 1 161 ? -6.764 -3.491 32.360 1.00 64.31 161 VAL A N 1
ATOM 1339 C CA . VAL A 1 161 ? -6.542 -4.054 31.016 1.00 64.31 161 VAL A CA 1
ATOM 1340 C C . VAL A 1 161 ? -5.121 -4.590 30.851 1.00 64.31 161 VAL A C 1
ATOM 1342 O O . VAL A 1 161 ? -4.150 -4.025 31.349 1.00 64.31 161 VAL A O 1
ATOM 1345 N N . HIS A 1 162 ? -4.991 -5.707 30.138 1.00 73.69 162 HIS A N 1
ATOM 1346 C CA . HIS A 1 162 ? -3.692 -6.309 29.857 1.00 73.69 162 HIS A CA 1
ATOM 1347 C C . HIS A 1 162 ? -2.825 -5.374 28.997 1.00 73.69 162 HIS A C 1
ATOM 1349 O O . HIS A 1 162 ? -3.300 -4.832 28.000 1.00 73.69 162 HIS A O 1
ATOM 1355 N N . PHE A 1 163 ? -1.533 -5.269 29.330 1.00 77.62 163 PHE A N 1
ATOM 1356 C CA . PHE A 1 163 ? -0.510 -4.478 28.618 1.00 77.62 163 PHE A CA 1
ATOM 1357 C C . PHE A 1 163 ? -0.473 -4.712 27.092 1.00 77.62 163 PHE A C 1
ATOM 1359 O O . PHE A 1 163 ? -0.086 -3.836 26.322 1.00 77.62 163 PHE A O 1
ATOM 1366 N N . VAL A 1 164 ? -0.937 -5.880 26.643 1.00 82.38 164 VAL A N 1
ATOM 1367 C CA . VAL A 1 164 ? -1.008 -6.263 25.229 1.00 82.38 164 VAL A CA 1
ATOM 1368 C C . VAL A 1 164 ? -1.982 -5.385 24.428 1.00 82.38 164 VAL A C 1
ATOM 1370 O O . VAL A 1 164 ? -1.751 -5.131 23.246 1.00 82.38 164 VAL A O 1
ATOM 1373 N N . VAL A 1 165 ? -3.061 -4.891 25.043 1.00 82.94 165 VAL A N 1
ATOM 1374 C CA . VAL A 1 165 ? -4.118 -4.155 24.327 1.00 82.94 165 VAL A CA 1
ATOM 1375 C C . VAL A 1 165 ? -3.636 -2.775 23.844 1.00 82.94 165 VAL A C 1
ATOM 1377 O O . VAL A 1 165 ? -3.772 -2.505 22.647 1.00 82.94 165 VAL A O 1
ATOM 1380 N N . PRO A 1 166 ? -3.014 -1.922 24.687 1.00 81.25 166 PRO A N 1
ATOM 1381 C CA . PRO A 1 166 ? -2.383 -0.683 24.226 1.00 81.25 166 PRO A CA 1
ATOM 1382 C C . PRO A 1 166 ? -1.325 -0.915 23.143 1.00 81.25 166 PRO A C 1
ATOM 1384 O O . PRO A 1 166 ? -1.294 -0.188 22.155 1.00 81.25 166 PRO A O 1
ATOM 1387 N N . GLN A 1 167 ? -0.509 -1.966 23.275 1.00 85.19 167 GLN A N 1
ATOM 1388 C CA . GLN A 1 167 ? 0.557 -2.268 22.318 1.00 85.19 167 GLN A CA 1
ATOM 1389 C C . GLN A 1 167 ? 0.014 -2.586 20.915 1.00 85.19 167 GLN A C 1
ATOM 1391 O O . GLN A 1 167 ? 0.525 -2.064 19.921 1.00 85.19 167 GLN A O 1
ATOM 1396 N N . ILE A 1 168 ? -1.038 -3.407 20.824 1.00 88.81 168 ILE A N 1
ATOM 1397 C CA . ILE A 1 168 ? -1.689 -3.723 19.544 1.00 88.81 168 ILE A CA 1
ATOM 1398 C C . ILE A 1 168 ? -2.323 -2.465 18.943 1.00 88.81 168 ILE A C 1
ATOM 1400 O O . ILE A 1 168 ? -2.166 -2.216 17.749 1.00 88.81 168 ILE A O 1
ATOM 1404 N N . MET A 1 169 ? -2.984 -1.637 19.757 1.00 83.88 169 MET A N 1
ATOM 1405 C CA . MET A 1 169 ? -3.593 -0.392 19.277 1.00 83.88 169 MET A CA 1
ATOM 1406 C C . MET A 1 169 ? -2.555 0.591 18.729 1.00 83.88 169 MET A C 1
ATOM 1408 O O . MET A 1 169 ? -2.764 1.167 17.658 1.00 83.88 169 MET A O 1
ATOM 1412 N N . SER A 1 170 ? -1.414 0.735 19.405 1.00 85.19 170 SER A N 1
ATOM 1413 C CA . SER A 1 170 ? -0.295 1.547 18.923 1.00 85.19 170 SER A CA 1
ATOM 1414 C C . SER A 1 170 ? 0.260 1.040 17.596 1.00 85.19 170 SER A C 1
ATOM 1416 O O . SER A 1 170 ? 0.453 1.824 16.665 1.00 85.19 170 SER A O 1
ATOM 1418 N N . PHE A 1 171 ? 0.451 -0.275 17.472 1.00 89.56 171 PHE A N 1
ATOM 1419 C CA . PHE A 1 171 ? 0.899 -0.892 16.226 1.00 89.56 171 PHE A CA 1
ATOM 1420 C C . PHE A 1 171 ? -0.101 -0.666 15.080 1.00 89.56 171 PHE A C 1
ATOM 1422 O O . PHE A 1 171 ? 0.301 -0.320 13.966 1.00 89.56 171 PHE A O 1
ATOM 1429 N N . CYS A 1 172 ? -1.404 -0.793 15.348 1.00 89.31 172 CYS A N 1
ATOM 1430 C CA . CYS A 1 172 ? -2.456 -0.527 14.368 1.00 89.31 172 CYS A CA 1
ATOM 1431 C C . CYS A 1 172 ? -2.465 0.939 13.905 1.00 89.31 172 CYS A C 1
ATOM 1433 O O . CYS A 1 172 ? -2.546 1.184 12.700 1.00 89.31 172 CYS A O 1
ATOM 1435 N N . MET A 1 173 ? -2.340 1.908 14.820 1.00 87.62 173 MET A N 1
ATOM 1436 C CA . MET A 1 173 ? -2.285 3.335 14.469 1.00 87.62 173 MET A CA 1
ATOM 1437 C C . MET A 1 173 ? -1.048 3.681 13.631 1.00 87.62 173 MET A C 1
ATOM 1439 O O . MET A 1 173 ? -1.183 4.316 12.584 1.00 87.62 173 MET A O 1
ATOM 1443 N N . LEU A 1 174 ? 0.136 3.212 14.035 1.00 90.69 174 LEU A N 1
ATOM 1444 C CA . LEU A 1 174 ? 1.386 3.408 13.288 1.00 90.69 174 LEU A CA 1
ATOM 1445 C C . LEU A 1 174 ? 1.323 2.787 11.886 1.00 90.69 174 LEU A C 1
ATOM 1447 O O . LEU A 1 174 ? 1.708 3.410 10.892 1.00 90.69 174 LEU A O 1
ATOM 1451 N N . THR A 1 175 ? 0.787 1.570 11.784 1.00 91.44 175 THR A N 1
ATOM 1452 C CA . THR A 1 175 ? 0.609 0.891 10.494 1.00 91.44 175 THR A CA 1
ATOM 1453 C C . THR A 1 175 ? -0.368 1.660 9.606 1.00 91.44 175 THR A C 1
ATOM 1455 O O . THR A 1 175 ? -0.105 1.851 8.423 1.00 91.44 175 THR A O 1
ATOM 1458 N N . TYR A 1 176 ? -1.467 2.173 10.162 1.00 91.62 176 TYR A N 1
ATOM 1459 C CA . TYR A 1 176 ? -2.426 2.964 9.392 1.00 91.62 176 TYR A CA 1
ATOM 1460 C C . TYR A 1 176 ? -1.825 4.281 8.878 1.00 91.62 176 TYR A C 1
ATOM 1462 O O . TYR A 1 176 ? -1.925 4.572 7.683 1.00 91.62 176 TYR A O 1
ATOM 1470 N N . MET A 1 177 ? -1.167 5.053 9.752 1.00 90.62 177 MET A N 1
ATOM 1471 C CA . MET A 1 177 ? -0.498 6.303 9.373 1.00 90.62 177 MET A CA 1
ATOM 1472 C C . MET A 1 177 ? 0.549 6.075 8.285 1.00 90.62 177 MET A C 1
ATOM 1474 O O . MET A 1 177 ? 0.571 6.793 7.287 1.00 90.62 177 MET A O 1
ATOM 1478 N N . SER A 1 178 ? 1.379 5.044 8.448 1.00 90.38 178 SER A N 1
ATOM 1479 C CA . SER A 1 178 ? 2.414 4.716 7.471 1.00 90.38 178 SER A CA 1
ATOM 1480 C C . SER A 1 178 ? 1.822 4.339 6.112 1.00 90.38 178 SER A C 1
ATOM 1482 O O . SER A 1 178 ? 2.183 4.945 5.104 1.00 90.38 178 SER A O 1
ATOM 1484 N N . VAL A 1 179 ? 0.840 3.434 6.066 1.00 90.44 179 VAL A N 1
ATOM 1485 C CA . VAL A 1 179 ? 0.169 3.041 4.814 1.00 90.44 179 VAL A CA 1
ATOM 1486 C C . VAL A 1 179 ? -0.494 4.238 4.125 1.00 90.44 179 VAL A C 1
ATOM 1488 O O . VAL A 1 179 ? -0.385 4.366 2.904 1.00 90.44 179 VAL A O 1
ATOM 1491 N N . CYS A 1 180 ? -1.149 5.128 4.876 1.00 89.00 180 CYS A N 1
ATOM 1492 C CA . CYS A 1 180 ? -1.788 6.326 4.326 1.00 89.00 180 CYS A CA 1
ATOM 1493 C C . CYS A 1 180 ? -0.765 7.284 3.691 1.00 89.00 180 CYS A C 1
ATOM 1495 O O . CYS A 1 180 ? -0.929 7.697 2.536 1.00 89.00 180 CYS A O 1
ATOM 1497 N N . THR A 1 181 ? 0.325 7.579 4.404 1.00 89.12 181 THR A N 1
ATOM 1498 C CA . THR A 1 181 ? 1.397 8.453 3.911 1.00 89.12 181 THR A CA 1
ATOM 1499 C C . THR A 1 181 ? 2.067 7.857 2.678 1.00 89.12 181 THR A C 1
ATOM 1501 O O . THR A 1 181 ? 2.170 8.533 1.656 1.00 89.12 181 THR A O 1
ATOM 1504 N N . TYR A 1 182 ? 2.440 6.573 2.708 1.00 87.25 182 TYR A N 1
ATOM 1505 C CA . TYR A 1 182 ? 3.076 5.924 1.557 1.00 87.25 182 TYR A CA 1
ATOM 1506 C C . TYR A 1 182 ? 2.163 5.866 0.341 1.00 87.25 182 TYR A C 1
ATOM 1508 O O . TYR A 1 182 ? 2.608 6.135 -0.774 1.00 87.25 182 TYR A O 1
ATOM 1516 N N . ARG A 1 183 ? 0.876 5.562 0.535 1.00 86.44 183 ARG A N 1
ATOM 1517 C CA . ARG A 1 183 ? -0.086 5.546 -0.568 1.00 86.44 183 ARG A CA 1
ATOM 1518 C C . ARG A 1 183 ? -0.229 6.927 -1.200 1.00 86.44 183 ARG A C 1
ATOM 1520 O O . ARG A 1 183 ? -0.279 7.012 -2.420 1.00 86.44 183 ARG A O 1
ATOM 1527 N N . THR A 1 184 ? -0.246 7.984 -0.394 1.00 87.38 184 THR A N 1
ATOM 1528 C CA . THR A 1 184 ? -0.315 9.370 -0.880 1.00 87.38 184 THR A CA 1
ATOM 1529 C C . THR A 1 184 ? 0.949 9.746 -1.651 1.00 87.38 184 THR A C 1
ATOM 1531 O O . THR A 1 184 ? 0.856 10.219 -2.780 1.00 87.38 184 THR A O 1
ATOM 1534 N N . VAL A 1 185 ? 2.128 9.461 -1.092 1.00 83.38 185 VAL A N 1
ATOM 1535 C CA . VAL A 1 185 ? 3.425 9.745 -1.728 1.00 83.38 185 VAL A CA 1
ATOM 1536 C C . VAL A 1 185 ? 3.556 9.026 -3.073 1.00 83.38 185 VAL A C 1
ATOM 1538 O O . VAL A 1 185 ? 3.933 9.651 -4.058 1.00 83.38 185 VAL A O 1
ATOM 1541 N N . LEU A 1 186 ? 3.182 7.746 -3.145 1.00 75.25 186 LEU A N 1
ATOM 1542 C CA . LEU A 1 186 ? 3.235 6.963 -4.386 1.00 75.25 186 LEU A CA 1
ATOM 1543 C C . LEU A 1 186 ? 2.174 7.375 -5.419 1.00 75.25 186 LEU A C 1
ATOM 1545 O O . LEU A 1 186 ? 2.333 7.087 -6.603 1.00 75.25 186 LEU A O 1
ATOM 1549 N N . GLN A 1 187 ? 1.082 8.015 -4.992 1.00 74.50 187 GLN A N 1
ATOM 1550 C CA . GLN A 1 187 ? 0.029 8.507 -5.886 1.00 74.50 187 GLN A CA 1
ATOM 1551 C C . GLN A 1 187 ? 0.311 9.899 -6.460 1.00 74.50 187 GLN A C 1
ATOM 1553 O O . GLN A 1 187 ? -0.298 10.264 -7.469 1.00 74.50 187 GLN A O 1
ATOM 1558 N N . LEU A 1 188 ? 1.206 10.684 -5.853 1.00 74.50 188 LEU A N 1
ATOM 1559 C CA . LEU A 1 188 ? 1.615 11.966 -6.416 1.00 74.50 188 LEU A CA 1
ATOM 1560 C C . LEU A 1 188 ? 2.286 11.726 -7.778 1.00 74.50 188 LEU A C 1
ATOM 1562 O O . LEU A 1 188 ? 3.263 10.993 -7.895 1.00 74.50 188 LEU A O 1
ATOM 1566 N N . LYS A 1 189 ? 1.737 12.372 -8.816 1.00 54.94 189 LYS A N 1
ATOM 1567 C CA . LYS A 1 189 ? 2.069 12.264 -10.255 1.00 54.94 189 LYS A CA 1
ATOM 1568 C C . LYS A 1 189 ? 3.543 12.488 -10.636 1.00 54.94 189 LYS A C 1
ATOM 1570 O O . LYS A 1 189 ? 3.880 12.396 -11.809 1.00 54.94 189 LYS A O 1
ATOM 1575 N N . PHE A 1 190 ? 4.421 12.767 -9.677 1.00 54.78 190 PHE A N 1
ATOM 1576 C CA . PHE A 1 190 ? 5.856 12.967 -9.887 1.00 54.78 190 PHE A CA 1
ATOM 1577 C C . PHE A 1 190 ? 6.619 11.658 -10.198 1.00 54.78 190 PHE A C 1
ATOM 1579 O O . PHE A 1 190 ? 7.833 11.670 -10.370 1.00 54.78 190 PHE A O 1
ATOM 1586 N N . PHE A 1 191 ? 5.910 10.526 -10.285 1.00 52.81 191 PHE A N 1
ATOM 1587 C CA . PHE A 1 191 ? 6.473 9.180 -10.271 1.00 52.81 191 PHE A CA 1
ATOM 1588 C C . PHE A 1 191 ? 5.952 8.253 -11.380 1.00 52.81 191 PHE A C 1
ATOM 1590 O O . PHE A 1 191 ? 5.838 7.045 -11.169 1.00 52.81 191 PHE A O 1
ATOM 1597 N N . ASP A 1 192 ? 5.693 8.757 -12.589 1.00 52.94 192 ASP A N 1
ATOM 1598 C CA . ASP A 1 192 ? 5.402 7.867 -13.733 1.00 52.94 192 ASP A CA 1
ATOM 1599 C C . ASP A 1 192 ? 6.540 6.847 -13.990 1.00 52.94 192 ASP A C 1
ATOM 1601 O O . ASP A 1 192 ? 6.300 5.752 -14.495 1.00 52.94 192 ASP A O 1
ATOM 1605 N N . LEU A 1 193 ? 7.766 7.148 -13.534 1.00 51.53 193 LEU A N 1
ATOM 1606 C CA . LEU A 1 193 ? 8.937 6.257 -13.565 1.00 51.53 193 LEU A CA 1
ATOM 1607 C C . LEU A 1 193 ? 9.020 5.263 -12.380 1.00 51.53 193 LEU A C 1
ATOM 1609 O O . LEU A 1 193 ? 9.833 4.337 -12.403 1.00 51.53 193 LEU A O 1
ATOM 1613 N N . ILE A 1 194 ? 8.192 5.420 -11.339 1.00 54.38 194 ILE A N 1
ATOM 1614 C CA . ILE A 1 194 ? 8.189 4.596 -10.104 1.00 54.38 194 ILE A CA 1
ATOM 1615 C C . ILE A 1 194 ? 6.893 3.797 -9.986 1.00 54.38 194 ILE A C 1
ATOM 1617 O O . ILE A 1 194 ? 6.407 3.449 -8.909 1.00 54.38 194 ILE A O 1
ATOM 1621 N N . ARG A 1 195 ? 6.281 3.483 -11.123 1.00 56.53 195 ARG A N 1
ATOM 1622 C CA . ARG A 1 195 ? 5.107 2.630 -11.115 1.00 56.53 195 ARG A CA 1
ATOM 1623 C C . ARG A 1 195 ? 5.537 1.191 -10.852 1.00 56.53 195 ARG A C 1
ATOM 1625 O O . ARG A 1 195 ? 6.076 0.528 -11.734 1.00 56.53 195 ARG A O 1
ATOM 1632 N N . ILE A 1 196 ? 5.277 0.698 -9.640 1.00 60.75 196 ILE A N 1
ATOM 1633 C CA . ILE A 1 196 ? 5.452 -0.718 -9.299 1.00 60.75 196 ILE A CA 1
ATOM 1634 C C . ILE A 1 196 ? 4.474 -1.515 -10.163 1.00 60.75 196 ILE A C 1
ATOM 1636 O O . ILE A 1 196 ? 3.256 -1.508 -9.965 1.00 60.75 196 ILE A O 1
ATOM 1640 N N . MET A 1 197 ? 5.015 -2.144 -11.197 1.00 56.66 197 MET A N 1
ATOM 1641 C CA . MET A 1 197 ? 4.250 -2.869 -12.189 1.00 56.66 197 MET A CA 1
ATOM 1642 C C . MET A 1 197 ? 4.130 -4.320 -11.721 1.00 56.66 197 MET A C 1
ATOM 1644 O O . MET A 1 197 ? 5.115 -5.059 -11.705 1.00 56.66 197 MET A O 1
ATOM 1648 N N . ASN A 1 198 ? 2.922 -4.749 -11.351 1.00 52.34 198 ASN A N 1
ATOM 1649 C CA . ASN A 1 198 ? 2.675 -6.151 -11.010 1.00 52.34 198 ASN A CA 1
ATOM 1650 C C . ASN A 1 198 ? 2.965 -7.046 -12.225 1.00 52.34 198 ASN A C 1
ATOM 1652 O O . ASN A 1 198 ? 2.251 -6.927 -13.213 1.00 52.34 198 ASN A O 1
ATOM 1656 N N . ASN A 1 199 ? 4.004 -7.891 -12.122 1.00 52.53 199 ASN A N 1
ATOM 1657 C CA . ASN A 1 199 ? 4.325 -9.114 -12.895 1.00 52.53 199 ASN A CA 1
ATOM 1658 C C . ASN A 1 199 ? 5.851 -9.292 -13.108 1.00 52.53 199 ASN A C 1
ATOM 1660 O O . ASN A 1 199 ? 6.293 -9.487 -14.235 1.00 52.53 199 ASN A O 1
ATOM 1664 N N . HIS A 1 200 ? 6.675 -9.161 -12.056 1.00 55.47 200 HIS A N 1
ATOM 1665 C CA . HIS A 1 200 ? 8.148 -9.316 -12.113 1.00 55.47 200 HIS A CA 1
ATOM 1666 C C . HIS A 1 200 ? 8.885 -8.470 -13.180 1.00 55.47 200 HIS A C 1
ATOM 1668 O O . HIS A 1 200 ? 10.060 -8.690 -13.441 1.00 55.47 200 HIS A O 1
ATOM 1674 N N . GLN A 1 201 ? 8.224 -7.467 -13.763 1.00 57.81 201 GLN A N 1
ATOM 1675 C CA . GLN A 1 201 ? 8.795 -6.544 -14.754 1.00 57.81 201 GLN A CA 1
ATOM 1676 C C . GLN A 1 201 ? 9.082 -5.159 -14.151 1.00 57.81 201 GLN A C 1
ATOM 1678 O O . GLN A 1 201 ? 9.261 -4.181 -14.871 1.00 57.81 201 GLN A O 1
ATOM 1683 N N . THR A 1 202 ? 9.085 -5.051 -12.817 1.00 66.06 202 THR A N 1
ATOM 1684 C CA . THR A 1 202 ? 9.481 -3.812 -12.139 1.00 66.06 202 THR A CA 1
ATOM 1685 C C . THR A 1 202 ? 10.994 -3.671 -12.249 1.00 66.06 202 THR A C 1
ATOM 1687 O O . THR A 1 202 ? 11.731 -4.551 -11.815 1.00 66.06 202 THR A O 1
ATOM 1690 N N . GLN A 1 203 ? 11.452 -2.569 -12.837 1.00 69.38 203 GLN A N 1
ATOM 1691 C CA . GLN A 1 203 ? 12.875 -2.263 -12.941 1.00 69.38 203 GLN A CA 1
ATOM 1692 C C . GLN A 1 203 ? 13.480 -2.115 -11.536 1.00 69.38 203 GLN A C 1
ATOM 1694 O O . GLN A 1 203 ? 12.898 -1.454 -10.671 1.00 69.38 203 GLN A O 1
ATOM 1699 N N . THR A 1 204 ? 14.662 -2.696 -11.313 1.00 75.75 204 THR A N 1
ATOM 1700 C CA . THR A 1 204 ? 15.369 -2.670 -10.017 1.00 75.75 204 THR A CA 1
ATOM 1701 C C . THR A 1 204 ? 15.546 -1.247 -9.481 1.00 75.75 204 THR A C 1
ATOM 1703 O O . THR A 1 204 ? 15.402 -1.010 -8.283 1.00 75.75 204 THR A O 1
ATOM 1706 N N . TYR A 1 205 ? 15.787 -0.285 -10.376 1.00 73.31 205 TYR A N 1
ATOM 1707 C CA . TYR A 1 205 ? 15.930 1.132 -10.044 1.00 73.31 205 TYR A CA 1
ATOM 1708 C C . TYR A 1 205 ? 14.688 1.714 -9.345 1.00 73.31 205 TYR A C 1
ATOM 1710 O O . TYR A 1 205 ? 14.805 2.322 -8.281 1.00 73.31 205 TYR A O 1
ATOM 1718 N N . SER A 1 206 ? 13.489 1.483 -9.891 1.00 76.31 206 SER A N 1
ATOM 1719 C CA . SER A 1 206 ? 12.230 1.988 -9.324 1.00 76.31 206 SER A CA 1
ATOM 1720 C C . SER A 1 206 ? 11.943 1.379 -7.947 1.00 76.31 206 SER A C 1
ATOM 1722 O O . SER A 1 206 ? 11.423 2.054 -7.055 1.00 76.31 206 SER A O 1
ATOM 1724 N N . LEU A 1 207 ? 12.320 0.112 -7.747 1.00 80.38 207 LEU A N 1
ATOM 1725 C CA . LEU A 1 207 ? 12.172 -0.573 -6.463 1.00 80.38 207 LEU A CA 1
ATOM 1726 C C . LEU A 1 207 ? 13.098 0.027 -5.399 1.00 80.38 207 LEU A C 1
ATOM 1728 O O . LEU A 1 207 ? 12.643 0.340 -4.298 1.00 80.38 207 LEU A O 1
ATOM 1732 N N . LEU A 1 208 ? 14.373 0.234 -5.737 1.00 85.62 208 LEU A N 1
ATOM 1733 C CA . LEU A 1 208 ? 15.364 0.790 -4.814 1.00 85.62 208 LEU A CA 1
ATOM 1734 C C . LEU A 1 208 ? 14.989 2.223 -4.416 1.00 85.62 208 LEU A C 1
ATOM 1736 O O . LEU A 1 208 ? 14.957 2.547 -3.230 1.00 85.62 208 LEU A O 1
ATOM 1740 N N . HIS A 1 209 ? 14.580 3.043 -5.385 1.00 78.88 209 HIS A N 1
ATOM 1741 C CA . HIS A 1 209 ? 14.122 4.404 -5.117 1.00 78.88 209 HIS A CA 1
ATOM 1742 C C . HIS A 1 209 ? 12.894 4.438 -4.192 1.00 78.88 209 HIS A C 1
ATOM 1744 O O . HIS A 1 209 ? 12.837 5.238 -3.257 1.00 78.88 209 HIS A O 1
ATOM 1750 N N . THR A 1 210 ? 11.930 3.533 -4.395 1.00 82.50 210 THR A N 1
ATOM 1751 C CA . THR A 1 210 ? 10.762 3.428 -3.506 1.00 82.50 210 THR A CA 1
ATOM 1752 C C . THR A 1 210 ? 11.169 3.068 -2.076 1.00 82.50 210 THR A C 1
ATOM 1754 O O . THR A 1 210 ? 10.633 3.634 -1.124 1.00 82.50 210 THR A O 1
ATOM 1757 N N . ALA A 1 211 ? 12.134 2.161 -1.906 1.00 86.94 211 ALA A N 1
ATOM 1758 C CA . ALA A 1 211 ? 12.636 1.770 -0.589 1.00 86.94 211 ALA A CA 1
ATOM 1759 C C . ALA A 1 211 ? 13.357 2.925 0.131 1.00 86.94 211 ALA A C 1
ATOM 1761 O O . ALA A 1 211 ? 13.193 3.104 1.342 1.00 86.94 211 ALA A O 1
ATOM 1762 N N . THR A 1 212 ? 14.111 3.748 -0.602 1.00 88.62 212 THR A N 1
ATOM 1763 C CA . THR A 1 212 ? 14.737 4.959 -0.053 1.00 88.62 212 THR A CA 1
ATOM 1764 C C . THR A 1 212 ? 13.686 5.952 0.439 1.00 88.62 212 THR A C 1
ATOM 1766 O O . THR A 1 212 ? 13.765 6.414 1.578 1.00 88.62 212 THR A O 1
ATOM 1769 N N . ILE A 1 213 ? 12.664 6.224 -0.377 1.00 85.25 213 ILE A N 1
ATOM 1770 C CA . ILE A 1 213 ? 11.537 7.089 -0.003 1.00 85.25 213 ILE A CA 1
ATOM 1771 C C . ILE A 1 213 ? 10.824 6.553 1.244 1.00 85.25 213 ILE A C 1
ATOM 1773 O O . ILE A 1 213 ? 10.550 7.308 2.178 1.00 85.25 213 ILE A O 1
ATOM 1777 N N . PHE A 1 214 ? 10.555 5.246 1.282 1.00 87.06 214 PHE A N 1
ATOM 1778 C CA . PHE A 1 214 ? 9.917 4.593 2.423 1.00 87.06 214 PHE A CA 1
ATOM 1779 C C . PHE A 1 214 ? 10.707 4.838 3.715 1.00 87.06 214 PHE A C 1
ATOM 1781 O O . PHE A 1 214 ? 10.156 5.263 4.728 1.00 87.06 214 PHE A O 1
ATOM 1788 N N . SER A 1 215 ? 12.023 4.641 3.650 1.00 89.25 215 SER A N 1
ATOM 1789 C CA . SER A 1 215 ? 12.915 4.782 4.803 1.00 89.25 215 SER A CA 1
ATOM 1790 C C . SER A 1 215 ? 12.990 6.227 5.302 1.00 89.25 215 SER A C 1
ATOM 1792 O O . SER A 1 215 ? 13.029 6.462 6.508 1.00 89.25 215 SER A O 1
ATOM 1794 N N . PHE A 1 216 ? 12.953 7.200 4.387 1.00 89.31 216 PHE A N 1
ATOM 1795 C CA . PHE A 1 216 ? 12.958 8.622 4.727 1.00 89.31 216 PHE A CA 1
ATOM 1796 C C . PHE A 1 216 ? 11.683 9.055 5.465 1.00 89.31 216 PHE A C 1
ATOM 1798 O O . PHE A 1 216 ? 11.761 9.776 6.457 1.00 89.31 216 PHE A O 1
ATOM 1805 N N . PHE A 1 217 ? 10.510 8.594 5.022 1.00 88.81 217 PHE A N 1
ATOM 1806 C CA . PHE A 1 217 ? 9.231 8.972 5.633 1.00 88.81 217 PHE A CA 1
ATOM 1807 C C . PHE A 1 217 ? 8.911 8.218 6.928 1.00 88.81 217 PHE A C 1
ATOM 1809 O O . PHE A 1 217 ? 8.097 8.692 7.719 1.00 88.81 217 PHE A O 1
ATOM 1816 N N . PHE A 1 218 ? 9.560 7.088 7.204 1.00 90.38 218 PHE A N 1
ATOM 1817 C CA . PHE A 1 218 ? 9.300 6.336 8.431 1.00 90.38 218 PHE A CA 1
ATOM 1818 C C . PHE A 1 218 ? 9.654 7.125 9.706 1.00 90.38 218 PHE A C 1
ATOM 1820 O O . PHE A 1 218 ? 8.869 7.160 10.655 1.00 90.38 218 PHE A O 1
ATOM 1827 N N . ALA A 1 219 ? 10.806 7.802 9.721 1.00 91.38 219 ALA A N 1
ATOM 1828 C CA . ALA A 1 219 ? 11.263 8.594 10.865 1.00 91.38 219 ALA A CA 1
ATOM 1829 C C . ALA A 1 219 ? 10.290 9.727 11.274 1.00 91.38 219 ALA A C 1
ATOM 1831 O O . ALA A 1 219 ? 9.913 9.771 12.449 1.00 91.38 219 ALA A O 1
ATOM 1832 N N . PRO A 1 220 ? 9.819 10.610 10.364 1.00 91.19 220 PRO A N 1
ATOM 1833 C CA . PRO A 1 220 ? 8.876 11.668 10.728 1.00 91.19 220 PRO A CA 1
ATOM 1834 C C . PRO A 1 220 ? 7.504 11.132 11.163 1.00 91.19 220 PRO A C 1
ATOM 1836 O O . PRO A 1 220 ? 6.884 11.718 12.046 1.00 91.19 220 PRO A O 1
ATOM 1839 N N . ILE A 1 221 ? 7.037 10.004 10.613 1.00 91.44 221 ILE A N 1
ATOM 1840 C CA . ILE A 1 221 ? 5.755 9.392 11.011 1.00 91.44 221 ILE A CA 1
ATOM 1841 C C . ILE A 1 221 ? 5.821 8.871 12.452 1.00 91.44 221 ILE A C 1
ATOM 1843 O O . ILE A 1 221 ? 4.899 9.099 13.237 1.00 91.44 221 ILE A O 1
ATOM 1847 N N . CYS A 1 222 ? 6.920 8.210 12.823 1.00 90.38 222 CYS A N 1
ATOM 1848 C CA . CYS A 1 222 ? 7.129 7.743 14.194 1.00 90.38 222 CYS A CA 1
ATOM 1849 C C . CYS A 1 222 ? 7.224 8.908 15.188 1.00 90.38 222 CYS A C 1
ATOM 1851 O O . CYS A 1 222 ? 6.648 8.831 16.274 1.00 90.38 222 CYS A O 1
ATOM 1853 N N . LEU A 1 223 ? 7.910 9.993 14.812 1.00 89.31 223 LEU A N 1
ATOM 1854 C CA . LEU A 1 223 ? 8.012 11.192 15.645 1.00 89.31 223 LEU A CA 1
ATOM 1855 C C . LEU A 1 223 ? 6.643 11.852 15.857 1.00 89.31 223 LEU A C 1
ATOM 1857 O O . LEU A 1 223 ? 6.313 12.219 16.983 1.00 89.31 223 LEU A O 1
ATOM 1861 N N . ASN A 1 224 ? 5.832 11.939 14.801 1.00 88.69 224 ASN A N 1
ATOM 1862 C CA . ASN A 1 224 ? 4.467 12.446 14.888 1.00 88.69 224 ASN A CA 1
ATOM 1863 C C . ASN A 1 224 ? 3.618 11.613 15.866 1.00 88.69 224 ASN A C 1
ATOM 1865 O O . ASN A 1 224 ? 3.022 12.138 16.807 1.00 88.69 224 ASN A O 1
ATOM 1869 N N . TYR A 1 225 ? 3.653 10.288 15.722 1.00 87.25 225 TYR A N 1
ATOM 1870 C CA . TYR A 1 225 ? 2.946 9.392 16.632 1.00 87.25 225 TYR A CA 1
ATOM 1871 C C . TYR A 1 225 ? 3.382 9.557 18.097 1.00 87.25 225 TYR A C 1
ATOM 1873 O O . TYR A 1 225 ? 2.535 9.615 18.990 1.00 87.25 225 TYR A O 1
ATOM 1881 N N . LEU A 1 226 ? 4.688 9.695 18.346 1.00 86.06 226 LEU A N 1
ATOM 1882 C CA . LEU A 1 226 ? 5.220 9.921 19.690 1.00 86.06 226 LEU A CA 1
ATOM 1883 C C . LEU A 1 226 ? 4.747 11.263 20.271 1.00 86.06 226 LEU A C 1
ATOM 1885 O O . LEU A 1 226 ? 4.359 11.313 21.439 1.00 86.06 226 LEU A O 1
ATOM 1889 N N . SER A 1 227 ? 4.714 12.320 19.453 1.00 82.62 227 SER A N 1
ATOM 1890 C CA . SER A 1 227 ? 4.207 13.638 19.855 1.00 82.62 227 SER A CA 1
ATOM 1891 C C . SER A 1 227 ? 2.735 13.598 20.275 1.00 82.62 227 SER A C 1
ATOM 1893 O O . SER A 1 227 ? 2.355 14.297 21.210 1.00 82.62 227 SER A O 1
ATOM 1895 N N . MET A 1 228 ? 1.906 12.773 19.628 1.00 78.38 228 MET A N 1
ATOM 1896 C CA . MET A 1 228 ? 0.493 12.616 19.998 1.00 78.38 228 MET A CA 1
ATOM 1897 C C . MET A 1 228 ? 0.274 11.833 21.301 1.00 78.38 228 MET A C 1
ATOM 1899 O O . MET A 1 228 ? -0.739 12.047 21.961 1.00 78.38 228 MET A O 1
ATOM 1903 N N . ILE A 1 229 ? 1.171 10.903 21.656 1.00 77.06 229 ILE A N 1
ATOM 1904 C CA . ILE A 1 229 ? 1.064 10.119 22.904 1.00 77.06 229 ILE A CA 1
ATOM 1905 C C . ILE A 1 229 ? 1.597 10.899 24.106 1.00 77.06 229 ILE A C 1
ATOM 1907 O O . ILE A 1 229 ? 1.120 10.711 25.222 1.00 77.06 229 ILE A O 1
ATOM 1911 N N . HIS A 1 230 ? 2.632 11.714 23.896 1.00 70.31 230 HIS A N 1
ATOM 1912 C CA . HIS A 1 230 ? 3.323 12.417 24.974 1.00 70.31 230 HIS A CA 1
ATOM 1913 C C . HIS A 1 230 ? 2.529 13.624 25.526 1.00 70.31 230 HIS A C 1
ATOM 1915 O O . HIS A 1 230 ? 2.870 14.129 26.595 1.00 70.31 230 HIS A O 1
ATOM 1921 N N . LEU A 1 231 ? 1.492 14.091 24.818 1.00 58.22 231 LEU A N 1
ATOM 1922 C CA . LEU A 1 231 ? 0.642 15.233 25.192 1.00 58.22 231 LEU A CA 1
ATOM 1923 C C . LEU A 1 231 ? -0.591 14.806 26.010 1.00 58.22 231 LEU A C 1
ATOM 1925 O O . LEU A 1 231 ? -0.915 15.497 27.003 1.00 58.22 231 LEU A O 1
#

Sequence (231 aa):
MDNQNFQPIYTTSLKSYFQDFFGLKVSEIETNIDFTHVDVLANLHTSVIYNVLTLNSSQVFFYRLIDQAIFYEDIISSKSAINSRIKHFHQQRYSTLTKIWFPYVEWYWYNYVRIVLLRVFSLIFGIISMCIVWSELTLPATNPSLSIVALVMKLLLRPSVHFVVPQIMSFCMLTYMSVCTYRTVLQLKFFDLIRIMNNHQTQTYSLLHTATIFSFFFAPICLNYLSMIHL

Secondary structure (DSSP, 8-state):
--------S--S-HHHHHHHHH---TTS--S---HHHHHHHHHHHHHHHHHHHHHHHHHHHHHHHHHHHHHHHHHHHHHHSSS-----SS-----TTTTTTHHHHHHHIIIIIHHHHHHHHHHHHHHHHHHHHHHHHHTT--SS---HHHHHHHHHTSTTS-THHHHHHHHHHHHHHHHHHHHHHHHSGGGGGG---TTT---HHHHHHHHHHHHHHHHHHHHHHHHHHH-

Radius of gyration: 27.46 Å; chains: 1; bounding box: 75×65×68 Å

Organism: Myxobolus squamalis (NCBI:txid59785)

Foldseek 3Di:
DDDDDPDPPDPPPPPVVVCVVPVDDPPPPPDPDPVVVVVVVVVVVVVVVVVVLVVVLVVVVVVVVVVVVVVVVQLVVCVPDPPNFRPPPDDDDDDPVCPPPVRNVVNCCVPPVVVVVVVVVVVVLVVLVVLLVQLVVCLVVVPDDPSVVLVVLVVCVPPVHDPVVSVVVLVVSLVSLLVVVLVVVCPPPPPPVLPPDPDPSNDPVSVVVSVVVSVVVSVVSVVSSVSSNVD

pLDDT: mean 71.03, std 16.92, range [29.22, 94.44]